Protein AF-A0A9W8JG59-F1 (afdb_monomer_lite)

pLDDT: mean 74.86, std 21.01, range [25.08, 98.19]

Sequence (371 aa):
MAPDTGLSNRQHSGVKGNKVQITYGFTANAAGTKKLPPIIIGHACCPRAFKKKTGEQLGFYYQNNAKAWMTILIYQDWILALDDYFCRQNRHILLLQDNFSAHKLPDNLTNIKVKNFEPNLTAHVQPIDQGIIRCFKAHYHGLFIRRAVDRYDKGVSPGDIYSINQFKAMRLADEAWRNIDLTTVRNCWLKAGILPDKLIHPKPTPSTGPSIPVSSLLEPTPATAAPADSLEAIEKEVEVALNQLESRGALHNSSRMSLEFLLDPPGEHEVLTETADQDIFSAVMSAQAAQELMDINGGDNTDNTPDPEPCPTNLDILQASATIKKFIKEINEPYAHKLEVLLSSLTHNLRLKNTKALKDTLITKFFTPKA

Structure (mmCIF, N/CA/C/O backbone):
data_AF-A0A9W8JG59-F1
#
_entry.id   AF-A0A9W8JG59-F1
#
loop_
_atom_site.group_PDB
_atom_site.id
_atom_site.type_symbol
_atom_site.label_atom_id
_atom_site.label_alt_id
_atom_site.label_comp_id
_atom_site.label_asym_id
_atom_site.label_entity_id
_atom_site.label_seq_id
_atom_site.pdbx_PDB_ins_code
_atom_site.Cartn_x
_atom_site.Cartn_y
_atom_site.Cartn_z
_atom_site.occupancy
_atom_site.B_iso_or_equiv
_atom_site.auth_seq_id
_atom_site.auth_comp_id
_atom_site.auth_asym_id
_atom_site.auth_atom_id
_atom_site.pdbx_PDB_model_num
ATOM 1 N N . MET A 1 1 ? 22.935 10.299 1.102 1.00 26.39 1 MET A N 1
ATOM 2 C CA . MET A 1 1 ? 23.748 9.285 0.396 1.00 26.39 1 MET A CA 1
ATOM 3 C C . MET A 1 1 ? 22.831 8.609 -0.613 1.00 26.39 1 MET A C 1
ATOM 5 O O . MET A 1 1 ? 21.689 8.348 -0.253 1.00 26.39 1 MET A O 1
ATOM 9 N N . ALA A 1 2 ? 23.240 8.443 -1.873 1.00 25.08 2 ALA A N 1
ATOM 10 C CA . ALA A 1 2 ? 22.481 7.593 -2.796 1.00 25.08 2 ALA A CA 1
ATOM 11 C C . ALA A 1 2 ? 22.599 6.138 -2.306 1.00 25.08 2 ALA A C 1
ATOM 13 O O . ALA A 1 2 ? 23.645 5.807 -1.750 1.00 25.08 2 ALA A O 1
ATOM 14 N N . PRO A 1 3 ? 21.570 5.286 -2.439 1.00 33.84 3 PRO A N 1
ATOM 15 C CA . PRO A 1 3 ? 21.744 3.880 -2.113 1.00 33.84 3 PRO A CA 1
ATOM 16 C C . PRO A 1 3 ? 22.737 3.269 -3.112 1.00 33.84 3 PRO A C 1
ATOM 18 O O . PRO A 1 3 ? 22.512 3.304 -4.321 1.00 33.84 3 PRO A O 1
ATOM 21 N N . ASP A 1 4 ? 23.848 2.740 -2.595 1.00 38.72 4 ASP A N 1
ATOM 22 C CA . ASP A 1 4 ? 24.901 2.060 -3.368 1.00 38.72 4 ASP A CA 1
ATOM 23 C C . ASP A 1 4 ? 24.476 0.651 -3.834 1.00 38.72 4 ASP A C 1
ATOM 25 O O . ASP A 1 4 ? 25.208 -0.034 -4.549 1.00 38.72 4 ASP A O 1
ATOM 29 N N . THR A 1 5 ? 23.271 0.225 -3.450 1.00 44.78 5 THR A N 1
ATOM 30 C CA . THR A 1 5 ? 22.679 -1.085 -3.725 1.00 44.78 5 THR A CA 1
ATOM 31 C C . THR A 1 5 ? 21.282 -0.926 -4.326 1.00 44.78 5 THR A C 1
ATOM 33 O O . THR A 1 5 ? 20.523 -0.014 -3.994 1.00 44.78 5 THR A O 1
ATOM 36 N N . GLY A 1 6 ? 20.936 -1.803 -5.263 1.00 53.47 6 GLY A N 1
ATOM 37 C CA . GLY A 1 6 ? 19.672 -1.782 -5.988 1.00 53.47 6 GLY A CA 1
ATOM 38 C C . GLY A 1 6 ? 19.624 -2.891 -7.033 1.00 53.47 6 GLY A C 1
ATOM 39 O O . GLY A 1 6 ? 20.597 -3.600 -7.252 1.00 53.47 6 GLY A O 1
ATOM 40 N N . LEU A 1 7 ? 18.500 -3.036 -7.731 1.00 50.97 7 LEU A N 1
ATOM 41 C CA . LEU A 1 7 ? 18.343 -4.104 -8.727 1.00 50.97 7 LEU A CA 1
ATOM 42 C C . LEU A 1 7 ? 19.134 -3.855 -10.034 1.00 50.97 7 LEU A C 1
ATOM 44 O O . LEU A 1 7 ? 18.995 -4.597 -10.989 1.00 50.97 7 LEU A O 1
ATOM 48 N N . SER A 1 8 ? 19.967 -2.818 -10.118 1.00 46.84 8 SER A N 1
ATOM 49 C CA . SER A 1 8 ? 20.670 -2.443 -11.353 1.00 46.84 8 SER A CA 1
ATOM 50 C C . SER A 1 8 ? 21.938 -3.272 -11.593 1.00 46.84 8 SER A C 1
ATOM 52 O O . SER A 1 8 ? 22.644 -3.637 -10.655 1.00 46.84 8 SER A O 1
ATOM 54 N N . ASN A 1 9 ? 22.286 -3.492 -12.865 1.00 39.50 9 ASN A N 1
ATOM 55 C CA . ASN A 1 9 ? 23.569 -4.075 -13.277 1.00 39.50 9 ASN A CA 1
ATOM 56 C C . ASN A 1 9 ? 24.701 -3.038 -13.436 1.00 39.50 9 ASN A C 1
ATOM 58 O O . ASN A 1 9 ? 25.824 -3.401 -13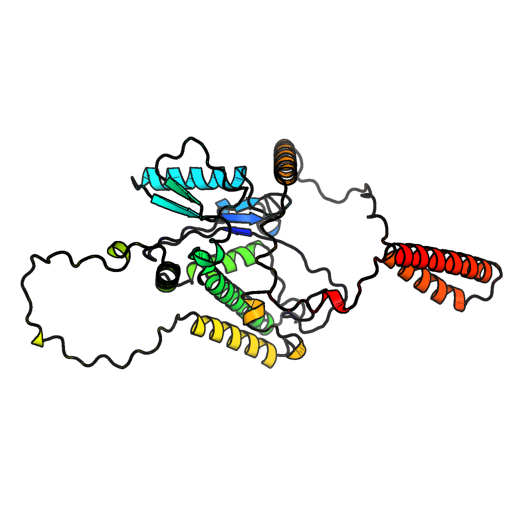.787 1.00 39.50 9 ASN A O 1
ATOM 62 N N . ARG A 1 10 ? 24.418 -1.746 -13.217 1.00 43.44 10 ARG A N 1
ATOM 63 C CA . ARG A 1 10 ? 25.394 -0.649 -13.279 1.00 43.44 10 ARG A CA 1
ATOM 64 C C . ARG A 1 10 ? 25.214 0.319 -12.118 1.00 43.44 10 ARG A C 1
ATOM 66 O O . ARG A 1 10 ? 24.091 0.723 -11.802 1.00 43.44 10 ARG A O 1
ATOM 73 N N . GLN A 1 11 ? 26.339 0.741 -11.545 1.00 42.59 11 GLN A N 1
ATOM 74 C CA . GLN A 1 11 ? 26.402 1.849 -10.600 1.00 42.59 11 GLN A CA 1
ATOM 75 C C . GLN A 1 11 ? 26.249 3.153 -11.394 1.00 42.59 11 GLN A C 1
ATOM 77 O O . GLN A 1 11 ? 27.121 3.532 -12.174 1.00 42.59 11 GLN A O 1
ATOM 82 N N . HIS A 1 12 ? 25.103 3.812 -11.250 1.00 45.47 12 HIS A N 1
ATOM 83 C CA . HIS A 1 12 ? 24.839 5.091 -11.896 1.00 45.47 12 HIS A CA 1
ATOM 84 C C . HIS A 1 12 ? 25.042 6.222 -10.886 1.00 45.47 12 HIS A C 1
ATOM 86 O O . HIS A 1 12 ? 24.184 6.465 -10.038 1.00 45.47 12 HIS A O 1
ATOM 92 N N . SER A 1 13 ? 26.160 6.945 -10.976 1.00 38.25 13 SER A N 1
ATOM 93 C CA . SER A 1 13 ? 26.315 8.210 -10.257 1.00 38.25 13 SER A CA 1
ATOM 94 C C . SER A 1 13 ? 25.378 9.261 -10.869 1.00 38.25 13 SER A C 1
ATOM 96 O O . SER A 1 13 ? 25.350 9.466 -12.079 1.00 38.25 13 SER A O 1
ATOM 98 N N . GLY A 1 14 ? 24.561 9.914 -10.038 1.00 40.66 14 GLY A N 1
ATOM 99 C CA . GLY A 1 14 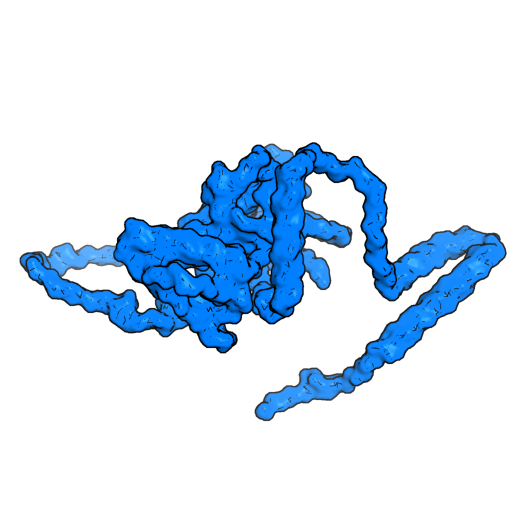? 23.744 11.060 -10.459 1.00 40.66 14 GLY A CA 1
ATOM 100 C C . GLY A 1 14 ? 22.409 10.755 -11.156 1.00 40.66 14 GLY A C 1
ATOM 101 O O . GLY A 1 14 ? 21.728 11.698 -11.554 1.00 40.66 14 GLY A O 1
ATOM 102 N N . VAL A 1 15 ? 21.966 9.495 -11.270 1.00 40.97 15 VAL A N 1
ATOM 103 C CA . VAL A 1 15 ? 20.597 9.213 -11.746 1.00 40.97 15 VAL A CA 1
ATOM 104 C C . VAL A 1 15 ? 19.614 9.489 -10.612 1.00 40.97 15 VAL A C 1
ATOM 106 O O . VAL A 1 15 ? 19.446 8.692 -9.689 1.00 40.97 15 VAL A O 1
ATOM 109 N N . LYS A 1 16 ? 18.954 10.650 -10.673 1.00 40.28 16 LYS A N 1
ATOM 110 C CA . LYS A 1 16 ? 17.791 10.959 -9.836 1.00 40.28 16 LYS A CA 1
ATOM 111 C C . LYS A 1 16 ? 16.697 9.966 -10.229 1.00 40.28 16 LYS A C 1
ATOM 113 O O . LYS A 1 16 ? 16.052 10.136 -11.259 1.00 40.28 16 LYS A O 1
ATOM 118 N N . GLY A 1 17 ? 16.540 8.894 -9.450 1.00 45.44 17 GLY A N 1
ATOM 119 C CA . GLY A 1 17 ? 15.461 7.931 -9.657 1.00 45.44 17 GLY A CA 1
ATOM 120 C C . GLY A 1 17 ? 14.125 8.664 -9.777 1.00 45.44 17 GLY A C 1
ATOM 121 O O . GLY A 1 17 ? 13.925 9.697 -9.131 1.00 45.44 17 GLY A O 1
ATOM 122 N N . ASN A 1 18 ? 13.221 8.156 -10.617 1.00 53.75 18 ASN A N 1
ATOM 123 C CA . ASN A 1 18 ? 11.856 8.669 -10.678 1.00 53.75 18 ASN A CA 1
ATOM 124 C C . ASN A 1 18 ? 11.228 8.475 -9.290 1.00 53.75 18 ASN A C 1
ATOM 126 O O . ASN A 1 18 ? 10.815 7.371 -8.945 1.00 53.75 18 ASN A O 1
ATOM 130 N N . LYS A 1 19 ? 11.202 9.540 -8.480 1.00 61.53 19 LYS A N 1
ATOM 131 C CA . LYS A 1 19 ? 10.635 9.562 -7.125 1.00 61.53 19 LYS A CA 1
ATOM 132 C C . LYS A 1 19 ? 9.109 9.608 -7.199 1.00 61.53 19 LYS A C 1
ATOM 134 O O . LYS A 1 19 ? 8.483 10.540 -6.712 1.00 61.53 19 LYS A O 1
ATOM 139 N N . VAL A 1 20 ? 8.510 8.637 -7.883 1.00 76.62 20 VAL A N 1
ATOM 140 C CA . VAL A 1 20 ? 7.058 8.469 -7.869 1.00 76.62 20 VAL A CA 1
ATOM 141 C C . VAL A 1 20 ? 6.716 7.772 -6.563 1.00 76.62 20 VAL A C 1
ATOM 143 O O . VAL A 1 20 ? 6.926 6.568 -6.430 1.00 76.62 20 VAL A O 1
ATOM 146 N N . GLN A 1 21 ? 6.231 8.545 -5.597 1.00 86.12 21 GLN A N 1
ATOM 147 C CA . GLN A 1 21 ? 5.760 8.026 -4.322 1.00 86.12 21 GLN A CA 1
ATOM 148 C C . GLN A 1 21 ? 4.281 7.641 -4.423 1.00 86.12 21 GLN A C 1
ATOM 150 O O . GLN A 1 21 ? 3.475 8.341 -5.042 1.00 86.12 21 GLN A O 1
ATOM 155 N N . ILE A 1 22 ? 3.945 6.497 -3.828 1.00 92.50 22 ILE A N 1
ATOM 156 C CA . ILE A 1 22 ? 2.575 6.020 -3.648 1.00 92.50 22 ILE A CA 1
ATOM 157 C C . ILE A 1 22 ? 2.468 5.528 -2.207 1.00 92.50 22 ILE A C 1
ATOM 159 O O . ILE A 1 22 ? 3.283 4.710 -1.784 1.00 92.50 22 ILE A O 1
ATOM 163 N N . THR A 1 23 ? 1.471 6.009 -1.476 1.00 94.62 23 THR A N 1
ATOM 164 C CA . THR A 1 23 ? 1.187 5.585 -0.101 1.00 94.62 23 THR A CA 1
ATOM 165 C C . THR A 1 23 ? 0.050 4.571 -0.101 1.00 94.62 23 THR A C 1
ATOM 167 O O . THR A 1 23 ? -0.942 4.761 -0.807 1.00 94.62 23 THR A O 1
ATOM 170 N N . TYR A 1 24 ? 0.190 3.508 0.692 1.00 96.31 24 TYR A N 1
ATOM 171 C CA . TYR A 1 24 ? -0.832 2.479 0.889 1.00 96.31 24 TYR A CA 1
ATOM 172 C C . TYR A 1 24 ? -1.261 2.448 2.354 1.00 96.31 24 TYR A C 1
ATOM 174 O O . TYR A 1 24 ? -0.413 2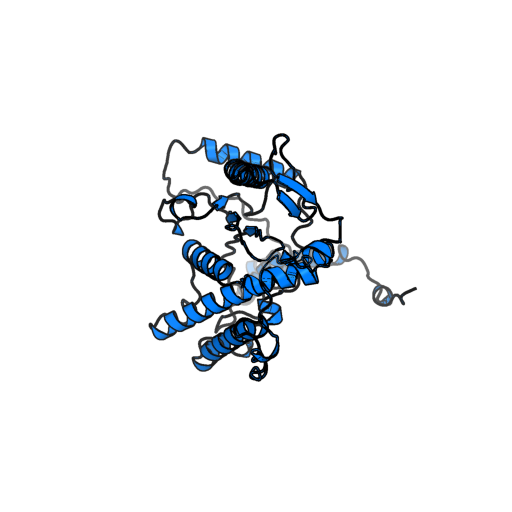.330 3.234 1.00 96.31 24 TYR A O 1
ATOM 182 N N . GLY A 1 25 ? -2.566 2.519 2.614 1.00 95.44 25 GLY A N 1
ATOM 183 C CA . GLY A 1 25 ? -3.139 2.258 3.935 1.00 95.44 25 GLY A CA 1
ATOM 184 C C . GLY A 1 25 ? -3.851 0.910 3.948 1.00 95.44 25 GLY A C 1
ATOM 185 O O . GLY A 1 25 ? -4.727 0.655 3.119 1.00 95.44 25 GLY A O 1
ATOM 186 N N . PHE A 1 26 ? -3.467 0.041 4.881 1.00 96.44 26 PHE A N 1
ATOM 187 C CA . PHE A 1 26 ? -3.968 -1.328 4.977 1.00 96.44 26 PHE A CA 1
ATOM 188 C C . PHE A 1 26 ? -4.966 -1.488 6.123 1.00 96.44 26 PHE A C 1
ATOM 190 O O . PHE A 1 26 ? -4.851 -0.854 7.170 1.00 96.44 26 PHE A O 1
ATOM 197 N N . THR A 1 27 ? -5.943 -2.381 5.958 1.00 96.56 27 THR A N 1
ATOM 198 C CA . THR A 1 27 ? -6.894 -2.710 7.028 1.00 96.56 27 THR A CA 1
ATOM 199 C C . THR A 1 27 ? -7.265 -4.186 6.975 1.00 96.56 27 THR A C 1
ATOM 201 O O . THR A 1 27 ? -7.690 -4.701 5.939 1.00 96.56 27 THR A O 1
ATOM 204 N N . ALA A 1 28 ? -7.124 -4.879 8.104 1.00 96.12 28 ALA A N 1
ATOM 205 C CA . ALA A 1 28 ? -7.422 -6.301 8.227 1.00 96.12 28 ALA A CA 1
ATOM 206 C C . ALA A 1 28 ? -7.983 -6.628 9.618 1.00 96.12 28 ALA A C 1
ATOM 208 O O . ALA A 1 28 ? -7.647 -5.962 10.597 1.00 96.12 28 ALA A O 1
ATOM 209 N N . ASN A 1 29 ? -8.851 -7.637 9.718 1.00 95.31 29 ASN A N 1
ATOM 210 C CA . ASN A 1 29 ? -9.528 -7.962 10.974 1.00 95.31 29 ASN A CA 1
ATOM 211 C C . ASN A 1 29 ? -8.769 -8.986 11.835 1.00 95.31 29 ASN A C 1
ATOM 213 O O . ASN A 1 29 ? -8.062 -9.851 11.327 1.00 95.31 29 ASN A O 1
ATOM 217 N N . ALA A 1 30 ? -9.021 -8.941 13.145 1.00 93.81 30 ALA A N 1
ATOM 218 C CA . ALA A 1 30 ? -8.377 -9.800 14.142 1.00 93.81 30 ALA A CA 1
ATOM 219 C C . ALA A 1 30 ? -8.542 -11.307 13.911 1.00 93.81 30 ALA A C 1
ATOM 221 O O . ALA A 1 30 ? -7.636 -12.085 14.193 1.00 93.81 30 ALA A O 1
ATOM 222 N N . ALA A 1 31 ? -9.687 -11.729 13.371 1.00 90.25 31 ALA A N 1
ATOM 223 C CA . ALA A 1 31 ? -9.931 -13.140 13.084 1.00 90.25 31 ALA A CA 1
ATOM 224 C C . ALA A 1 31 ? -9.078 -13.675 11.918 1.00 90.25 31 ALA A C 1
ATOM 226 O O . ALA A 1 31 ? -9.051 -14.888 11.711 1.00 90.25 31 ALA A O 1
ATOM 227 N N . GLY A 1 32 ? -8.427 -12.787 11.151 1.00 91.06 32 GLY A N 1
ATOM 228 C CA . GLY A 1 32 ? -7.737 -13.136 9.916 1.00 91.06 32 GLY A CA 1
ATOM 229 C C . GLY A 1 32 ? -8.701 -13.717 8.893 1.00 91.06 32 GLY A C 1
ATOM 230 O O . GLY A 1 32 ? -8.401 -14.713 8.269 1.00 91.06 32 GLY A O 1
ATOM 231 N N . THR A 1 33 ? -9.903 -13.161 8.753 1.00 91.94 33 THR A N 1
ATOM 232 C CA . THR A 1 33 ? -10.889 -13.640 7.763 1.00 91.94 33 THR A CA 1
ATOM 233 C C . THR A 1 33 ? -11.137 -12.632 6.656 1.00 91.94 33 THR A C 1
ATOM 235 O O . THR A 1 33 ? -11.743 -12.954 5.637 1.00 91.94 33 THR A O 1
ATOM 238 N N . LYS A 1 34 ? -10.697 -11.388 6.853 1.00 91.94 34 LYS A N 1
ATOM 239 C CA . LYS A 1 34 ? -10.981 -10.285 5.955 1.00 91.94 34 LYS A CA 1
ATOM 240 C C . LYS A 1 34 ? -9.840 -9.279 5.934 1.00 91.94 34 LYS A C 1
ATOM 242 O O . LYS A 1 34 ? -9.450 -8.725 6.960 1.00 91.94 34 LYS A O 1
ATOM 247 N N . LYS A 1 35 ? -9.396 -8.991 4.717 1.00 95.62 35 LYS A N 1
ATOM 248 C CA . LYS A 1 35 ? -8.563 -7.849 4.347 1.00 95.62 35 LYS A CA 1
ATOM 249 C C . LYS A 1 35 ? -9.433 -6.898 3.532 1.00 95.62 35 LYS A C 1
ATOM 251 O O . LYS A 1 35 ? -10.135 -7.351 2.628 1.00 95.62 35 LYS A O 1
ATOM 256 N N . LEU A 1 36 ? -9.451 -5.616 3.874 1.00 96.12 36 LEU A N 1
ATOM 257 C CA . LEU A 1 36 ? -10.148 -4.610 3.073 1.00 96.12 36 LEU A CA 1
ATOM 258 C C . LEU A 1 36 ? -9.259 -4.153 1.909 1.00 96.12 36 LEU A C 1
ATOM 260 O O . LEU A 1 36 ? -8.035 -4.277 2.006 1.00 96.12 36 LEU A O 1
ATOM 264 N N . PRO A 1 37 ? -9.844 -3.643 0.811 1.00 96.38 37 PRO A N 1
ATOM 265 C CA . PRO A 1 37 ? -9.071 -2.974 -0.227 1.00 96.38 37 PRO A CA 1
ATOM 266 C C . PRO A 1 37 ? -8.225 -1.841 0.379 1.00 96.38 37 PRO A C 1
ATOM 268 O O . PRO A 1 37 ? -8.759 -1.077 1.187 1.00 96.38 37 PRO A O 1
ATOM 271 N N . PRO A 1 38 ? -6.934 -1.722 0.023 1.00 97.06 38 PRO A N 1
ATOM 272 C CA . PRO A 1 38 ? -6.097 -0.646 0.531 1.00 97.06 38 PRO A CA 1
ATOM 273 C C . PRO A 1 38 ? -6.567 0.718 0.024 1.00 97.06 38 PRO A C 1
ATOM 275 O O . PRO A 1 38 ? -7.012 0.842 -1.120 1.00 97.06 38 PRO A O 1
ATOM 278 N N . ILE A 1 39 ? -6.392 1.753 0.846 1.00 97.19 39 ILE A N 1
ATOM 279 C CA . ILE A 1 39 ? -6.405 3.134 0.357 1.00 97.19 39 ILE A CA 1
ATOM 280 C C . ILE A 1 39 ? -5.081 3.412 -0.348 1.00 97.19 39 ILE A C 1
ATOM 282 O O . ILE A 1 39 ? -4.019 3.113 0.195 1.00 97.19 39 ILE A O 1
ATOM 286 N N . ILE A 1 40 ? -5.140 3.971 -1.555 1.00 97.56 40 ILE A N 1
ATOM 287 C CA . ILE A 1 40 ? -3.960 4.283 -2.362 1.00 97.56 40 ILE A CA 1
ATOM 288 C C . ILE A 1 40 ? -3.898 5.791 -2.575 1.00 97.56 40 ILE A C 1
ATOM 290 O O . ILE A 1 40 ? -4.864 6.378 -3.052 1.00 97.56 40 ILE A O 1
ATOM 294 N N . ILE A 1 41 ? -2.765 6.419 -2.267 1.00 96.94 41 ILE A N 1
ATOM 295 C CA . ILE A 1 41 ? -2.578 7.864 -2.436 1.00 96.94 41 ILE A CA 1
ATOM 296 C C . ILE A 1 41 ? -1.374 8.118 -3.335 1.00 96.94 41 ILE A C 1
ATOM 298 O O . ILE A 1 41 ? -0.275 7.649 -3.049 1.00 96.94 41 ILE A O 1
ATOM 302 N N . GLY A 1 42 ? -1.574 8.851 -4.429 1.00 95.06 42 GLY A N 1
ATOM 303 C CA . GLY A 1 42 ? -0.496 9.269 -5.330 1.00 95.06 42 GLY A CA 1
ATOM 304 C C . GLY A 1 42 ? -0.427 10.783 -5.517 1.00 95.06 42 GLY A C 1
ATOM 305 O O . GLY A 1 42 ? -1.187 11.540 -4.921 1.00 95.06 42 GLY A O 1
ATOM 306 N N . HIS A 1 43 ? 0.493 11.240 -6.367 1.00 90.75 43 HIS A N 1
ATOM 307 C CA . HIS A 1 43 ? 0.652 12.674 -6.639 1.00 90.75 43 HIS A CA 1
ATOM 308 C C . HIS A 1 43 ? -0.444 13.234 -7.552 1.00 90.75 43 HIS A C 1
ATOM 310 O O . HIS A 1 43 ? -1.104 14.224 -7.242 1.00 90.75 43 HIS A O 1
ATOM 316 N N . ALA A 1 44 ? -0.626 12.599 -8.710 1.00 90.38 44 ALA A N 1
ATOM 317 C CA . ALA A 1 44 ? -1.543 13.070 -9.739 1.00 90.38 44 ALA A CA 1
ATOM 318 C C . ALA A 1 44 ? -2.942 12.484 -9.535 1.00 90.38 44 ALA A C 1
ATOM 320 O O . ALA A 1 44 ? -3.064 11.289 -9.275 1.00 90.38 44 ALA A O 1
ATOM 321 N N . CYS A 1 45 ? -3.983 13.288 -9.746 1.00 87.25 45 CYS A N 1
ATOM 322 C CA . CYS A 1 45 ? -5.373 12.819 -9.754 1.00 87.25 45 CYS A CA 1
ATOM 323 C C . CYS A 1 45 ? -5.621 11.773 -10.847 1.00 87.25 45 CYS A C 1
ATOM 325 O O . CYS A 1 45 ? -6.150 10.695 -10.593 1.00 87.25 45 CYS A O 1
ATOM 327 N N . CYS A 1 46 ? -5.136 12.054 -12.058 1.00 88.31 46 CYS A N 1
ATOM 328 C CA . CYS A 1 46 ? -5.198 11.142 -13.194 1.00 88.31 46 CYS A CA 1
ATOM 329 C C . CYS A 1 46 ? -3.789 10.916 -13.760 1.00 88.31 46 CYS A C 1
ATOM 331 O O . CYS A 1 46 ? -3.399 11.568 -14.734 1.00 88.31 46 CYS A O 1
ATOM 333 N N . PRO A 1 47 ? -2.986 10.004 -13.175 1.00 90.62 47 PRO A N 1
ATOM 334 C CA . PRO A 1 47 ? -1.690 9.642 -13.729 1.00 90.62 47 PRO A CA 1
ATOM 335 C C . PRO A 1 47 ? -1.824 9.244 -15.201 1.00 90.62 47 PRO A C 1
ATOM 337 O O . PRO A 1 47 ? -2.725 8.493 -15.569 1.00 90.62 47 PRO A O 1
ATOM 340 N N . ARG A 1 48 ? -0.881 9.656 -16.058 1.00 88.94 48 ARG A N 1
ATOM 341 C CA . ARG A 1 48 ? -0.889 9.280 -17.492 1.00 88.94 48 ARG A CA 1
ATOM 342 C C . ARG A 1 48 ? -1.010 7.766 -17.706 1.00 88.94 48 ARG A C 1
ATOM 344 O O . ARG A 1 48 ? -1.647 7.313 -18.655 1.00 88.94 48 ARG A O 1
ATOM 351 N N . ALA A 1 49 ? -0.452 6.980 -16.782 1.00 91.62 49 ALA A N 1
ATOM 352 C CA . ALA A 1 49 ? -0.544 5.524 -16.776 1.00 91.62 49 ALA A CA 1
ATOM 353 C C . ALA A 1 49 ? -1.990 4.987 -16.712 1.00 91.62 49 ALA A C 1
ATOM 355 O O . ALA A 1 49 ? -2.223 3.862 -17.149 1.00 91.62 49 ALA A O 1
ATOM 356 N N . PHE A 1 50 ? -2.949 5.775 -16.214 1.00 92.88 50 PHE A N 1
ATOM 357 C CA . PHE A 1 50 ? -4.364 5.403 -16.120 1.00 92.88 50 PHE A CA 1
ATOM 358 C C . PHE A 1 50 ? -5.107 5.560 -17.450 1.00 92.88 50 PHE A C 1
ATOM 360 O O . PHE A 1 50 ? -6.234 5.089 -17.577 1.00 92.88 50 PHE A O 1
ATOM 367 N N . LYS A 1 51 ? -4.489 6.183 -18.467 1.00 92.62 51 LYS A N 1
ATOM 368 C CA . LYS A 1 51 ? -5.089 6.380 -19.797 1.00 92.62 51 LYS A CA 1
ATOM 369 C C . LYS A 1 51 ? -6.461 7.072 -19.728 1.00 92.62 51 LYS A C 1
ATOM 371 O O . LYS A 1 51 ? -7.421 6.595 -20.325 1.00 92.62 51 LYS A O 1
ATOM 376 N N . LYS A 1 52 ? -6.530 8.195 -18.999 1.00 91.94 52 LYS A N 1
ATOM 377 C CA . LYS A 1 52 ? -7.744 9.012 -18.778 1.00 91.94 52 LYS A CA 1
ATOM 378 C C . LYS A 1 52 ? -8.869 8.320 -17.990 1.00 91.94 52 LYS A C 1
ATOM 380 O O . LYS A 1 52 ? -9.994 8.802 -18.005 1.00 91.94 52 LYS A O 1
ATOM 385 N N . LYS A 1 53 ? -8.583 7.203 -17.316 1.00 93.19 53 LYS A N 1
ATOM 386 C CA . LYS A 1 53 ? -9.516 6.573 -16.373 1.00 93.19 53 LYS A CA 1
ATOM 387 C C . LYS A 1 53 ? -9.271 7.073 -14.954 1.00 93.19 53 LYS A C 1
ATOM 389 O O . LYS A 1 53 ? -8.131 7.383 -14.609 1.00 93.19 53 LYS A O 1
ATOM 394 N N . THR A 1 54 ? -10.314 7.100 -14.134 1.00 93.06 54 THR A N 1
ATOM 395 C CA . THR A 1 54 ? -10.180 7.336 -12.689 1.00 93.06 54 THR A CA 1
ATOM 396 C C . THR A 1 54 ? -9.664 6.079 -11.984 1.00 93.06 54 THR A C 1
ATOM 398 O O . THR A 1 54 ? -9.705 4.977 -12.539 1.00 93.06 54 THR A O 1
ATOM 401 N N . GLY A 1 55 ? -9.179 6.216 -10.746 1.00 93.00 55 GLY A N 1
ATOM 402 C CA . GLY A 1 55 ? -8.797 5.053 -9.941 1.00 93.00 55 GLY A CA 1
ATOM 403 C C . GLY A 1 55 ? -9.965 4.096 -9.696 1.00 93.00 55 GLY A C 1
ATOM 404 O O . GLY A 1 55 ? -9.797 2.888 -9.840 1.00 93.00 55 GLY A O 1
ATOM 405 N N . GLU A 1 56 ? -11.164 4.630 -9.455 1.00 93.50 56 GLU A N 1
ATOM 406 C CA . GLU A 1 56 ? -12.386 3.840 -9.270 1.00 93.50 56 GLU A CA 1
ATOM 407 C C . GLU A 1 56 ? -12.735 3.015 -10.517 1.00 93.50 56 GLU A C 1
ATOM 409 O O . GLU A 1 56 ? -12.973 1.813 -10.419 1.00 93.50 56 GLU A O 1
ATOM 414 N N . GLN A 1 57 ? -12.651 3.606 -11.716 1.00 95.00 57 GLN A N 1
ATOM 415 C CA . GLN A 1 57 ? -12.830 2.880 -12.984 1.00 95.00 57 GLN A CA 1
ATOM 416 C C . GLN A 1 57 ? -11.776 1.785 -13.205 1.00 95.00 57 GLN A C 1
ATOM 418 O O . GLN A 1 57 ? -11.956 0.888 -14.033 1.00 95.00 57 GLN A O 1
ATOM 423 N N . LEU A 1 58 ? -10.647 1.870 -12.502 1.00 95.19 58 LEU A N 1
ATOM 424 C CA . LEU A 1 58 ? -9.602 0.855 -12.480 1.00 95.19 58 LEU A CA 1
ATOM 425 C C . LEU A 1 58 ? -9.761 -0.123 -11.302 1.00 95.19 58 LEU A C 1
ATOM 427 O O . LEU A 1 58 ? -8.982 -1.071 -11.211 1.00 95.19 58 LEU A O 1
ATOM 431 N N . GLY A 1 59 ? -10.774 0.040 -10.451 1.00 95.56 59 GLY A N 1
ATOM 432 C CA . GLY A 1 59 ? -11.049 -0.818 -9.299 1.00 95.56 59 GLY A CA 1
ATOM 433 C C . GLY A 1 59 ? -10.211 -0.496 -8.061 1.00 95.56 59 GLY A C 1
ATOM 434 O O . GLY A 1 59 ? -10.014 -1.372 -7.226 1.00 95.56 59 GLY A O 1
ATOM 435 N N . PHE A 1 60 ? -9.691 0.727 -7.949 1.00 96.31 60 PHE A N 1
ATOM 436 C CA . PHE A 1 60 ? -8.886 1.178 -6.816 1.00 96.31 60 PHE A CA 1
ATOM 437 C C . PHE A 1 60 ? -9.585 2.294 -6.043 1.00 96.31 60 PHE A C 1
ATOM 439 O O . PHE A 1 60 ? -10.099 3.237 -6.646 1.00 96.31 60 PHE A O 1
ATOM 446 N N . TYR A 1 61 ? -9.500 2.248 -4.712 1.00 95.88 61 TYR A N 1
ATOM 447 C CA . TYR A 1 61 ? -9.760 3.421 -3.879 1.00 95.88 61 TYR A CA 1
ATOM 448 C C . TYR A 1 61 ? -8.525 4.328 -3.933 1.00 95.88 61 TYR A C 1
ATOM 450 O O . TYR A 1 61 ? -7.591 4.188 -3.142 1.00 95.88 61 TYR A O 1
ATOM 458 N N . TYR A 1 62 ? -8.475 5.187 -4.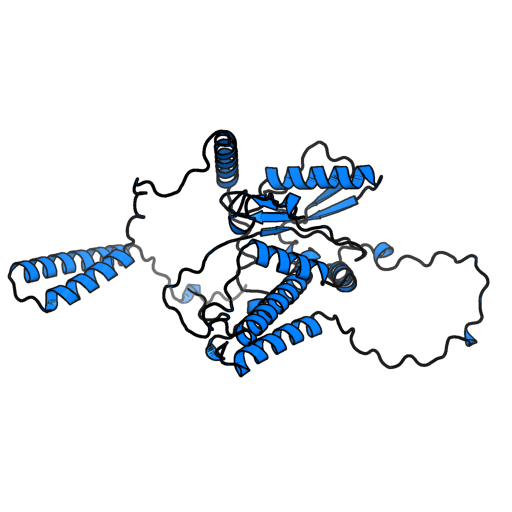951 1.00 96.62 62 TYR A N 1
ATOM 459 C CA . TYR A 1 62 ? -7.332 6.052 -5.229 1.00 96.62 62 TYR A CA 1
ATOM 460 C C . TYR A 1 62 ? -7.661 7.505 -4.910 1.00 96.62 62 TYR A C 1
ATOM 462 O O . TYR A 1 62 ? -8.640 8.045 -5.415 1.00 96.62 62 TYR A O 1
ATOM 470 N N . GLN A 1 63 ? -6.795 8.127 -4.125 1.00 96.25 63 GLN A N 1
ATOM 471 C CA . GLN A 1 63 ? -6.817 9.543 -3.796 1.00 96.25 63 GLN A CA 1
ATOM 472 C C . GLN A 1 63 ? -5.491 10.185 -4.205 1.00 96.25 63 GLN A C 1
ATOM 474 O O . GLN A 1 63 ? -4.517 9.502 -4.544 1.00 96.25 63 GLN A O 1
ATOM 479 N N . ASN A 1 64 ? -5.433 11.512 -4.197 1.00 94.75 64 ASN A N 1
ATOM 480 C CA . ASN A 1 64 ? -4.215 12.211 -4.569 1.00 94.75 64 ASN A CA 1
ATOM 481 C C . ASN A 1 64 ? -4.012 13.520 -3.813 1.00 94.75 64 ASN A C 1
ATOM 483 O O . ASN A 1 64 ? -4.959 14.205 -3.447 1.00 94.75 64 ASN A O 1
ATOM 487 N N . ASN A 1 65 ? -2.750 13.895 -3.649 1.00 93.06 65 ASN A N 1
ATOM 488 C CA . ASN A 1 65 ? -2.330 15.247 -3.293 1.00 93.06 65 ASN A CA 1
ATOM 489 C C . ASN A 1 65 ? -0.865 15.443 -3.687 1.00 93.06 65 ASN A C 1
ATOM 491 O O . ASN A 1 65 ? -0.159 14.482 -3.978 1.00 93.06 65 ASN A O 1
ATOM 495 N N . ALA A 1 66 ? -0.379 16.683 -3.653 1.00 87.81 66 ALA A N 1
ATOM 496 C CA . ALA A 1 66 ? 0.976 17.017 -4.088 1.00 87.81 66 ALA A CA 1
ATOM 497 C C . ALA A 1 66 ? 2.093 16.254 -3.348 1.00 87.81 66 ALA A C 1
ATOM 499 O O . ALA A 1 66 ? 3.175 16.105 -3.909 1.00 87.81 66 ALA A O 1
ATOM 500 N N . LYS A 1 67 ? 1.843 15.742 -2.135 1.00 87.00 67 LYS A N 1
ATOM 501 C CA . LYS A 1 67 ? 2.812 14.974 -1.335 1.00 87.00 67 LYS A CA 1
ATOM 502 C C . LYS A 1 67 ? 2.611 13.454 -1.419 1.00 87.00 67 LYS A C 1
ATOM 504 O O . LYS A 1 67 ? 3.474 12.717 -0.965 1.00 87.00 67 LYS A O 1
ATOM 509 N N . ALA A 1 68 ? 1.514 12.986 -2.019 1.00 91.44 68 ALA A N 1
ATOM 510 C CA . ALA A 1 68 ? 1.062 11.595 -2.001 1.00 91.44 68 ALA A CA 1
ATOM 511 C C . ALA A 1 68 ? 0.877 11.007 -0.583 1.00 91.44 68 ALA A C 1
ATOM 513 O O . ALA A 1 68 ? 1.085 9.811 -0.387 1.00 91.44 68 ALA A O 1
ATOM 514 N N . TRP A 1 69 ? 0.520 11.823 0.418 1.00 90.56 69 TRP A N 1
ATOM 515 C CA . TRP A 1 69 ? 0.429 11.416 1.837 1.00 90.56 69 TRP A CA 1
ATOM 516 C C . TRP A 1 69 ? -1.006 11.375 2.356 1.00 90.56 69 TRP A C 1
ATOM 518 O O . TRP A 1 69 ? -1.909 11.941 1.747 1.00 90.56 69 TRP A O 1
ATOM 528 N N . MET A 1 70 ? -1.229 10.719 3.494 1.00 92.19 70 MET A N 1
ATOM 529 C CA . MET A 1 70 ? -2.524 10.769 4.174 1.00 92.19 70 MET A CA 1
ATOM 530 C C . MET A 1 70 ? -2.797 12.189 4.698 1.00 92.19 70 MET A C 1
ATOM 532 O O . MET A 1 70 ? -1.934 12.794 5.330 1.00 92.19 70 MET A O 1
ATOM 536 N N . THR A 1 71 ? -3.997 12.715 4.447 1.00 93.19 71 THR A N 1
ATOM 537 C CA . THR A 1 71 ? -4.476 14.002 4.984 1.00 93.19 71 THR A CA 1
ATOM 538 C C . THR A 1 71 ? -5.772 13.792 5.760 1.00 93.19 71 THR A C 1
ATOM 540 O O . THR A 1 71 ? -6.426 12.763 5.597 1.00 93.19 71 THR A O 1
ATOM 543 N N . ILE A 1 72 ? -6.161 14.775 6.582 1.00 94.06 72 ILE A N 1
ATOM 544 C CA . ILE A 1 72 ? -7.407 14.712 7.363 1.00 94.06 72 ILE A CA 1
ATOM 545 C C . ILE A 1 72 ? -8.612 14.468 6.452 1.00 94.06 72 ILE A C 1
ATOM 547 O O . ILE A 1 72 ? -9.412 13.585 6.736 1.00 94.06 72 ILE A O 1
ATOM 551 N N . LEU A 1 73 ? -8.710 15.202 5.340 1.00 94.38 73 LEU A N 1
ATOM 552 C CA . LEU A 1 73 ? -9.828 15.069 4.403 1.00 94.38 73 LEU A CA 1
ATOM 553 C C . LEU A 1 73 ? -9.871 13.677 3.765 1.00 94.38 73 LEU A C 1
ATOM 555 O O . LEU A 1 73 ? -10.905 13.022 3.798 1.00 94.38 73 LEU A O 1
ATOM 559 N N . ILE A 1 74 ? -8.728 13.181 3.276 1.00 95.62 74 ILE A N 1
ATOM 560 C CA . ILE A 1 74 ? -8.644 11.845 2.669 1.00 95.62 74 ILE A CA 1
ATOM 561 C C . ILE A 1 74 ? -9.029 10.756 3.681 1.00 95.62 74 ILE A C 1
ATOM 563 O O . ILE A 1 74 ? -9.746 9.815 3.336 1.00 95.62 74 ILE A O 1
ATOM 567 N N . TYR A 1 75 ? -8.561 10.883 4.925 1.00 96.50 75 TYR A N 1
ATOM 568 C CA . TYR A 1 75 ? -8.897 9.959 6.003 1.00 96.50 75 TYR A CA 1
ATOM 569 C C . TYR A 1 75 ? -10.391 10.009 6.351 1.00 96.50 75 TYR A C 1
ATOM 571 O O . TYR A 1 75 ? -11.017 8.956 6.472 1.00 96.50 75 TYR A O 1
ATOM 579 N N . GLN A 1 76 ? -10.971 11.207 6.481 1.00 96.50 76 GLN A N 1
ATOM 580 C CA . GLN A 1 76 ? -12.391 11.395 6.785 1.00 96.50 76 GLN A CA 1
ATOM 581 C C . GLN A 1 76 ? -13.293 10.823 5.689 1.00 96.50 76 GLN A C 1
ATOM 583 O O . GLN A 1 76 ? -14.211 10.064 6.000 1.00 96.50 76 GLN A O 1
ATOM 588 N N . ASP A 1 77 ? -12.991 11.097 4.419 1.00 95.88 77 ASP A N 1
ATOM 589 C CA . ASP A 1 77 ? -13.730 10.536 3.284 1.00 95.88 77 ASP A CA 1
ATOM 590 C C . ASP A 1 77 ? -13.687 9.004 3.300 1.00 95.88 77 ASP A C 1
ATOM 592 O O . ASP A 1 77 ? -14.711 8.330 3.165 1.00 95.88 77 ASP A O 1
ATOM 596 N N . TRP A 1 78 ? -12.496 8.439 3.523 1.00 97.19 78 TRP A N 1
ATOM 597 C CA . TRP A 1 78 ? -12.310 6.994 3.595 1.00 97.19 78 TRP A CA 1
ATOM 598 C C . TRP A 1 78 ? -13.075 6.359 4.757 1.00 97.19 78 TRP A C 1
ATOM 600 O O . TRP A 1 78 ? -13.765 5.357 4.553 1.00 97.19 78 TRP A O 1
ATOM 610 N N . ILE A 1 79 ? -12.991 6.922 5.966 1.00 97.69 79 ILE A N 1
ATOM 611 C CA . ILE A 1 79 ? -13.646 6.324 7.132 1.00 97.69 79 ILE A CA 1
ATOM 612 C C . ILE A 1 79 ? -15.168 6.479 7.088 1.00 97.69 79 ILE A C 1
ATOM 614 O O . ILE A 1 79 ? -15.865 5.582 7.552 1.00 97.69 79 ILE A O 1
ATOM 618 N N . LEU A 1 80 ? -15.696 7.545 6.479 1.00 97.50 80 LEU A N 1
ATOM 619 C CA . LEU A 1 80 ? -17.135 7.704 6.250 1.00 97.50 80 LEU A CA 1
ATOM 620 C C . LEU A 1 80 ? -17.664 6.690 5.235 1.00 97.50 80 LEU A C 1
ATOM 622 O O . LEU A 1 80 ? -18.674 6.036 5.493 1.00 97.50 80 LEU A O 1
ATOM 626 N N . ALA A 1 81 ? -16.957 6.498 4.117 1.00 96.44 81 ALA A N 1
ATOM 627 C CA . ALA A 1 81 ? -17.297 5.457 3.149 1.00 96.44 81 ALA A CA 1
ATOM 628 C C . ALA A 1 81 ? -17.231 4.057 3.782 1.00 96.44 81 ALA A C 1
ATOM 630 O O . ALA A 1 81 ? -18.060 3.185 3.499 1.00 96.44 81 ALA A O 1
ATOM 631 N N . LEU A 1 82 ? -16.260 3.841 4.672 1.00 97.12 82 LEU A N 1
ATOM 632 C CA . LEU A 1 82 ? -16.136 2.601 5.419 1.00 97.12 82 LEU A CA 1
ATOM 633 C C . LEU A 1 82 ? -17.278 2.421 6.433 1.00 97.12 82 LEU A C 1
ATOM 635 O O . LEU A 1 82 ? -17.795 1.309 6.554 1.00 97.12 82 LEU A O 1
ATOM 639 N N . ASP A 1 83 ? -17.689 3.478 7.138 1.00 98.19 83 ASP A N 1
ATOM 640 C CA . ASP A 1 83 ? -18.811 3.449 8.088 1.00 98.19 83 ASP A CA 1
ATOM 641 C C . ASP A 1 83 ? -20.085 3.026 7.369 1.00 98.19 83 ASP A C 1
ATOM 643 O O . ASP A 1 83 ? -20.676 2.008 7.714 1.00 98.19 83 ASP A O 1
ATOM 647 N N . ASP A 1 84 ? -20.406 3.705 6.271 1.00 97.62 84 ASP A N 1
ATOM 648 C CA . ASP A 1 84 ? -21.546 3.422 5.403 1.00 97.62 84 ASP A CA 1
ATOM 649 C C . ASP A 1 84 ? -21.516 1.985 4.832 1.00 97.62 84 ASP A C 1
ATOM 651 O O . ASP A 1 84 ? -22.537 1.291 4.755 1.00 97.62 84 ASP A O 1
ATOM 655 N N . TYR A 1 85 ? -20.331 1.460 4.504 1.00 96.44 85 TYR A N 1
ATOM 656 C CA . TYR A 1 85 ? -20.159 0.050 4.139 1.00 96.44 85 TYR A CA 1
ATOM 657 C C . TYR A 1 85 ? -20.560 -0.915 5.271 1.00 96.44 85 TYR A C 1
ATOM 659 O O . TYR A 1 85 ? -21.192 -1.945 5.011 1.00 96.44 85 TYR A O 1
ATOM 667 N N . PHE A 1 86 ? -20.214 -0.610 6.523 1.00 97.25 86 PHE A N 1
ATOM 668 C CA . PHE A 1 86 ? -20.599 -1.418 7.683 1.00 97.25 86 PHE A CA 1
ATOM 669 C C . PHE A 1 86 ? -22.055 -1.184 8.124 1.00 97.25 86 PHE A C 1
ATOM 671 O O . PHE A 1 86 ? -22.704 -2.147 8.546 1.00 97.25 86 PHE A O 1
ATOM 678 N N . CYS A 1 87 ? -22.601 0.022 7.935 1.00 97.69 87 CYS A N 1
ATOM 679 C CA . CYS A 1 87 ? -24.016 0.351 8.132 1.00 97.69 87 CYS A CA 1
ATOM 680 C C . CYS A 1 87 ? -24.908 -0.532 7.263 1.00 97.69 87 CYS A C 1
ATOM 682 O O . CYS A 1 87 ? -25.812 -1.197 7.768 1.00 97.69 87 CYS A O 1
ATOM 684 N N . ARG A 1 88 ? -24.597 -0.643 5.964 1.00 97.81 88 ARG A N 1
ATOM 685 C CA . ARG A 1 88 ? -25.335 -1.521 5.035 1.00 97.81 88 ARG A CA 1
ATOM 686 C C . ARG A 1 88 ? -25.284 -3.000 5.412 1.00 97.81 88 ARG A C 1
ATOM 688 O O . ARG A 1 88 ? -26.129 -3.774 4.976 1.00 97.81 88 ARG A O 1
ATOM 695 N N . GLN A 1 89 ? -24.296 -3.403 6.207 1.00 96.50 89 GLN A N 1
ATOM 696 C CA . GLN A 1 89 ? -24.151 -4.772 6.705 1.00 96.50 89 GLN A CA 1
ATOM 697 C C . GLN A 1 89 ? -24.759 -4.970 8.094 1.00 96.50 89 GLN A C 1
ATOM 699 O O . GLN A 1 89 ? -24.634 -6.062 8.645 1.00 96.50 89 GLN A O 1
ATOM 704 N N . ASN A 1 90 ? -25.368 -3.927 8.668 1.00 96.81 90 ASN A N 1
ATOM 705 C CA . ASN A 1 90 ? -25.838 -3.895 10.048 1.00 96.81 90 ASN A CA 1
ATOM 706 C C . ASN A 1 90 ? -24.772 -4.407 11.035 1.00 96.81 90 ASN A C 1
ATOM 708 O O . ASN A 1 90 ? -25.045 -5.214 11.926 1.00 96.81 90 ASN A O 1
ATOM 712 N N . ARG A 1 91 ? -23.513 -4.005 10.818 1.00 96.75 91 ARG A N 1
ATOM 713 C CA . ARG A 1 91 ? -22.369 -4.476 11.602 1.00 96.75 91 ARG A CA 1
ATOM 714 C C . ARG A 1 91 ? -21.698 -3.304 12.293 1.00 96.75 91 ARG A C 1
ATOM 716 O O . ARG A 1 91 ? -21.383 -2.315 11.645 1.00 96.75 91 ARG A O 1
ATOM 723 N N . HIS A 1 92 ? -21.422 -3.458 13.583 1.00 97.19 92 HIS A N 1
ATOM 724 C CA . HIS A 1 92 ? -20.573 -2.536 14.329 1.00 97.19 92 HIS A CA 1
ATOM 725 C C . HIS A 1 92 ? -19.159 -3.098 14.433 1.00 97.19 92 HIS A C 1
ATOM 727 O O . HIS A 1 92 ? -18.981 -4.301 14.650 1.00 97.19 92 HIS A O 1
ATOM 733 N N . ILE A 1 93 ? -18.154 -2.239 14.280 1.00 95.94 93 ILE A N 1
ATOM 734 C CA . ILE A 1 93 ? -16.749 -2.626 14.421 1.00 95.94 93 ILE A CA 1
ATOM 735 C C . ILE A 1 93 ? -15.985 -1.680 15.342 1.00 95.94 93 ILE A C 1
ATOM 737 O O . ILE A 1 93 ? -16.347 -0.519 15.527 1.00 95.94 93 ILE A O 1
ATOM 741 N N . LEU A 1 94 ? -14.889 -2.199 15.892 1.00 96.06 94 LEU A N 1
ATOM 742 C CA . LEU A 1 94 ? -13.838 -1.404 16.505 1.00 96.06 94 LEU A CA 1
ATOM 743 C C . LEU A 1 94 ? -12.659 -1.325 15.527 1.00 96.06 94 LEU A C 1
ATOM 745 O O . LEU A 1 94 ? -12.113 -2.364 15.155 1.00 96.06 94 LEU A O 1
ATOM 749 N N . LEU A 1 95 ? -12.280 -0.115 15.124 1.00 96.50 95 LEU A N 1
ATOM 750 C CA . LEU A 1 95 ? -11.077 0.154 14.340 1.00 96.50 95 LEU A CA 1
ATOM 751 C C . LEU A 1 95 ? -9.953 0.586 15.284 1.00 96.50 95 LEU A C 1
ATOM 753 O O . LEU A 1 95 ? -10.119 1.536 16.051 1.00 96.50 95 LEU A O 1
ATOM 757 N N . LEU A 1 96 ? -8.827 -0.122 15.225 1.00 94.50 96 LEU A N 1
ATOM 758 C CA . LEU A 1 96 ? -7.601 0.225 15.939 1.00 94.50 96 LEU A CA 1
ATOM 759 C C . LEU A 1 96 ? -6.597 0.803 14.945 1.00 94.50 96 LEU A C 1
ATOM 761 O O . LEU A 1 96 ? -6.404 0.213 13.881 1.00 94.50 96 LEU A O 1
ATOM 765 N N . GLN A 1 97 ? -5.975 1.925 15.290 1.00 92.31 97 GLN A N 1
ATOM 766 C CA . GLN A 1 97 ? -5.019 2.619 14.423 1.00 92.31 97 GLN A CA 1
ATOM 767 C C . GLN A 1 97 ? -3.951 3.352 15.234 1.00 92.31 97 GLN A C 1
ATOM 769 O O . GLN A 1 97 ? -4.092 3.535 16.444 1.00 92.31 97 GLN A O 1
ATOM 774 N N . ASP A 1 98 ? -2.893 3.793 14.567 1.00 88.00 98 ASP A N 1
ATOM 775 C CA . ASP A 1 98 ? -1.861 4.635 15.158 1.00 88.00 98 ASP A CA 1
ATOM 776 C C . ASP A 1 98 ? -2.367 6.045 15.512 1.00 88.00 98 ASP A C 1
ATOM 778 O O . ASP A 1 98 ? -3.415 6.521 15.063 1.00 88.00 98 ASP A O 1
ATOM 782 N N . ASN A 1 99 ? -1.604 6.732 16.362 1.00 85.75 99 ASN A N 1
ATOM 783 C CA . ASN A 1 99 ? -1.892 8.105 16.765 1.00 85.75 99 ASN A CA 1
ATOM 784 C C . ASN A 1 99 ? -1.289 9.125 15.785 1.00 85.75 99 ASN A C 1
ATOM 786 O O . ASN A 1 99 ? -0.456 9.949 16.165 1.00 85.75 99 ASN A O 1
ATOM 790 N N . PHE A 1 100 ? -1.679 9.038 14.513 1.00 86.44 100 PHE A N 1
ATOM 791 C CA . PHE A 1 100 ? -1.227 9.955 13.469 1.00 86.44 100 PHE A CA 1
ATOM 792 C C . PHE A 1 100 ? -2.070 11.240 13.429 1.00 86.44 100 PHE A C 1
ATOM 794 O O . PHE A 1 100 ? -3.287 11.217 13.625 1.00 86.44 100 PHE A O 1
ATOM 801 N N . SER A 1 101 ? -1.442 12.387 13.145 1.00 86.12 101 SER A N 1
ATOM 802 C CA . SER A 1 101 ? -2.104 13.702 13.192 1.00 86.12 101 SER A CA 1
ATOM 803 C C . SER A 1 101 ? -3.264 13.833 12.202 1.00 86.12 101 SER A C 1
ATOM 805 O O . SER A 1 101 ? -4.254 14.498 12.518 1.00 86.12 101 SER A O 1
ATOM 807 N N . ALA A 1 102 ? -3.191 13.160 11.047 1.00 88.25 102 ALA A N 1
ATOM 808 C CA . ALA A 1 102 ? -4.264 13.169 10.056 1.00 88.25 102 ALA A CA 1
ATOM 809 C C . ALA A 1 102 ? -5.470 12.291 10.430 1.00 88.25 102 ALA A C 1
ATOM 811 O O . ALA A 1 102 ? -6.528 12.433 9.821 1.00 88.25 102 ALA A O 1
ATOM 812 N N . HIS A 1 103 ? -5.355 11.411 11.428 1.00 89.88 103 HIS A N 1
ATOM 813 C CA . HIS A 1 103 ? -6.432 10.517 11.863 1.00 89.88 103 HIS A CA 1
ATOM 814 C C . HIS A 1 103 ? -7.463 11.239 12.750 1.00 89.88 103 HIS A C 1
ATOM 816 O O . HIS A 1 103 ? -7.765 10.831 13.875 1.00 89.88 103 HIS A O 1
ATOM 822 N N . LYS A 1 104 ? -8.010 12.350 12.241 1.00 92.38 104 LYS A N 1
ATOM 823 C CA . LYS A 1 104 ? -9.075 13.126 12.887 1.00 92.38 104 LYS A CA 1
ATOM 824 C C . LYS A 1 104 ? -10.434 12.583 12.477 1.00 92.38 104 LYS A C 1
ATOM 826 O O . LYS A 1 104 ? -10.775 12.548 11.297 1.00 92.38 104 LYS A O 1
ATOM 831 N N . LEU A 1 105 ? -11.211 12.162 13.467 1.00 92.88 105 LEU A N 1
ATOM 832 C CA . LEU A 1 105 ? -12.526 11.578 13.240 1.00 92.88 105 LEU A CA 1
ATOM 833 C C . LEU A 1 105 ? -13.536 12.641 12.795 1.00 92.88 105 LEU A C 1
ATOM 835 O O . LEU A 1 105 ? -13.476 13.764 13.295 1.00 92.88 105 LEU A O 1
ATOM 839 N N . PRO A 1 106 ? -14.456 12.293 11.886 1.00 93.62 106 PRO A N 1
ATOM 840 C CA . PRO A 1 106 ? -15.655 13.078 11.658 1.00 93.62 106 PRO A CA 1
ATOM 841 C C . PRO A 1 106 ? -16.690 12.796 12.764 1.00 93.62 106 PRO A C 1
ATOM 843 O O . PRO A 1 106 ? -16.676 11.732 13.389 1.00 93.62 106 PRO A O 1
ATOM 846 N N . ASP A 1 107 ? -17.603 13.738 12.999 1.00 91.56 107 ASP A N 1
ATOM 847 C CA . ASP A 1 107 ? -18.548 13.679 14.128 1.00 91.56 107 ASP A CA 1
ATOM 848 C C . ASP A 1 107 ? -19.703 12.679 13.929 1.00 91.56 107 ASP A C 1
ATOM 850 O O . ASP A 1 107 ? -20.422 12.348 14.871 1.00 91.56 107 ASP A O 1
ATOM 854 N N . ASN A 1 108 ? -19.903 12.192 12.705 1.00 93.38 108 ASN A N 1
ATOM 855 C CA . ASN A 1 108 ? -21.094 11.456 12.275 1.00 93.38 108 ASN A CA 1
ATOM 856 C C . ASN A 1 108 ? -20.868 9.951 12.035 1.00 93.38 108 ASN A C 1
ATOM 858 O O . ASN A 1 108 ? -21.640 9.340 11.299 1.00 93.38 108 ASN A O 1
ATOM 862 N N . LEU A 1 109 ? -19.840 9.341 12.637 1.00 96.56 109 LEU A N 1
ATOM 863 C CA . LEU A 1 109 ? -19.657 7.883 12.585 1.00 96.56 109 LEU A CA 1
ATOM 864 C C . LEU A 1 109 ? -20.709 7.164 13.436 1.00 96.56 109 LEU A C 1
ATOM 866 O O . LEU A 1 109 ? -20.932 7.515 14.596 1.00 96.56 109 LEU A O 1
ATOM 870 N N . THR A 1 110 ? -21.320 6.118 12.879 1.00 96.81 110 THR A N 1
ATOM 871 C CA . THR A 1 110 ? -22.423 5.388 13.528 1.00 96.81 110 THR A CA 1
ATOM 872 C C . THR A 1 110 ? -22.097 3.923 13.807 1.00 96.81 110 THR A C 1
ATOM 874 O O . THR A 1 110 ? -22.469 3.382 14.854 1.00 96.81 110 THR A O 1
ATOM 877 N N . ASN A 1 111 ? -21.339 3.277 12.921 1.00 97.69 111 ASN A N 1
ATOM 878 C CA . ASN A 1 111 ? -21.063 1.845 12.963 1.00 97.69 111 ASN A CA 1
ATOM 879 C C . ASN A 1 111 ? -19.600 1.515 13.278 1.00 97.69 111 ASN A C 1
ATOM 881 O O . ASN A 1 111 ? -19.297 0.401 13.720 1.00 97.69 111 ASN A O 1
ATOM 885 N N . ILE A 1 112 ? -18.698 2.480 13.129 1.00 98.00 112 ILE A N 1
ATOM 886 C CA . ILE A 1 112 ? -17.285 2.354 13.462 1.00 98.00 112 ILE A CA 1
ATOM 887 C C . ILE A 1 112 ? -16.986 3.116 14.747 1.00 98.00 112 ILE A C 1
ATOM 889 O O . ILE A 1 112 ? -17.090 4.337 14.822 1.00 98.00 112 ILE A O 1
ATOM 893 N N . LYS A 1 113 ? -16.504 2.388 15.754 1.00 97.81 113 LYS A N 1
ATOM 894 C CA . LYS A 1 113 ? -15.829 2.985 16.905 1.00 97.81 113 LYS A CA 1
ATOM 895 C C . LYS A 1 113 ? -14.331 2.963 16.656 1.00 97.81 113 LYS A C 1
ATOM 897 O O . LYS A 1 113 ? -13.767 1.894 16.450 1.00 97.81 113 LYS A O 1
ATOM 902 N N . VAL A 1 114 ? -13.675 4.113 16.727 1.00 96.75 114 VAL A N 1
ATOM 903 C CA . VAL A 1 114 ? -12.223 4.197 16.531 1.00 96.75 114 VAL A CA 1
ATOM 904 C C . VAL A 1 114 ? -11.502 4.314 17.868 1.00 96.75 114 VAL A C 1
ATOM 906 O O . VAL A 1 114 ? -11.968 4.994 18.788 1.00 96.75 114 VAL A O 1
ATOM 909 N N . LYS A 1 115 ? -10.367 3.625 17.993 1.00 93.88 115 LYS A N 1
ATOM 910 C CA . LYS A 1 115 ? -9.435 3.757 19.112 1.00 93.88 115 LYS A CA 1
ATOM 911 C C . LYS A 1 115 ? -8.011 3.874 18.585 1.00 93.88 115 LYS A C 1
ATOM 913 O O . LYS A 1 115 ? -7.521 2.969 17.917 1.00 93.88 115 LYS A O 1
ATOM 918 N N . ASN A 1 116 ? -7.365 4.983 18.923 1.00 91.31 116 ASN A N 1
ATOM 919 C CA . ASN A 1 116 ? -5.955 5.185 18.626 1.00 91.31 116 ASN A CA 1
ATOM 920 C C . ASN A 1 116 ? -5.109 4.445 19.667 1.00 91.31 116 ASN A C 1
ATOM 922 O O . ASN A 1 116 ? -5.485 4.384 20.842 1.00 91.31 116 ASN A O 1
ATOM 926 N N . PHE A 1 117 ? -3.979 3.894 19.240 1.00 87.62 117 PHE A N 1
ATOM 927 C CA . PHE A 1 117 ? -2.946 3.417 20.149 1.00 87.62 117 PHE A CA 1
ATOM 928 C C . PHE A 1 117 ? -2.311 4.590 20.900 1.00 87.62 117 PHE A C 1
ATOM 930 O O . PHE A 1 117 ? -2.284 5.719 20.410 1.00 87.62 117 PHE A O 1
ATOM 937 N N . GLU A 1 118 ? -1.788 4.319 22.094 1.00 83.62 118 GLU A N 1
ATOM 938 C CA . GLU A 1 118 ? -1.012 5.315 22.830 1.00 83.62 118 GLU A CA 1
ATOM 939 C C . GLU A 1 118 ? 0.255 5.702 22.043 1.00 83.62 118 GLU A C 1
ATOM 941 O O . GLU A 1 118 ? 0.817 4.864 21.322 1.00 83.62 118 GLU A O 1
ATOM 946 N N . PRO A 1 119 ? 0.741 6.950 22.180 1.00 77.62 119 PRO A N 1
ATOM 947 C CA . PRO A 1 119 ? 2.020 7.355 21.607 1.00 77.62 119 PRO A CA 1
ATOM 948 C C . PRO A 1 119 ? 3.136 6.357 21.950 1.00 77.62 119 PRO A C 1
ATOM 950 O O . PRO A 1 119 ? 3.207 5.854 23.071 1.00 77.62 119 PRO A O 1
ATOM 953 N N . ASN A 1 120 ? 4.025 6.087 20.991 1.00 74.88 120 ASN A N 1
ATOM 954 C CA . ASN A 1 120 ? 5.154 5.146 21.100 1.00 74.88 120 ASN A CA 1
ATOM 955 C C . ASN A 1 120 ? 4.791 3.658 21.261 1.00 74.88 120 ASN A C 1
ATOM 957 O O . ASN A 1 120 ? 5.691 2.823 21.297 1.00 74.88 120 ASN A O 1
ATOM 961 N N . LEU A 1 121 ? 3.506 3.296 21.325 1.00 76.38 121 LEU A N 1
ATOM 962 C CA . LEU A 1 121 ? 3.095 1.894 21.413 1.00 76.38 121 LEU A CA 1
ATOM 963 C C . LEU A 1 121 ? 2.902 1.255 20.030 1.00 76.38 121 LEU A C 1
ATOM 965 O O . LEU A 1 121 ? 3.002 0.036 19.905 1.00 76.38 121 LEU A O 1
ATOM 969 N N . THR A 1 122 ? 2.664 2.067 18.994 1.00 73.69 122 THR A N 1
ATOM 970 C CA . THR A 1 122 ? 2.288 1.629 17.641 1.00 73.69 122 THR A CA 1
ATOM 971 C C . THR A 1 122 ? 3.171 0.502 17.110 1.00 73.69 122 THR A C 1
ATOM 973 O O . THR A 1 122 ? 2.660 -0.584 16.865 1.00 73.69 122 THR A O 1
ATOM 976 N N . ALA A 1 123 ? 4.492 0.692 17.044 1.00 73.31 123 ALA A N 1
ATOM 977 C CA . ALA A 1 123 ? 5.407 -0.318 16.501 1.00 73.31 123 ALA A CA 1
ATOM 978 C C . ALA A 1 123 ? 5.369 -1.659 17.266 1.00 73.31 123 ALA A C 1
ATOM 980 O O . ALA A 1 123 ? 5.696 -2.707 16.714 1.00 73.31 123 ALA A O 1
ATOM 981 N N . HIS A 1 124 ? 4.960 -1.645 18.537 1.00 77.06 124 HIS A N 1
ATOM 982 C CA . HIS A 1 124 ? 4.889 -2.838 19.375 1.00 77.06 124 HIS A CA 1
ATOM 983 C C . HIS A 1 124 ? 3.544 -3.555 19.297 1.00 77.06 124 HIS A C 1
ATOM 985 O O . HIS A 1 124 ? 3.511 -4.776 19.414 1.00 77.06 124 HIS A O 1
ATOM 991 N N . VAL A 1 125 ? 2.436 -2.840 19.105 1.00 85.00 125 VAL A N 1
ATOM 992 C CA . VAL A 1 125 ? 1.093 -3.437 19.219 1.00 85.00 125 VAL A CA 1
ATOM 993 C C . VAL A 1 125 ? 0.273 -3.378 17.942 1.00 85.00 125 VAL A C 1
ATOM 995 O O . VAL A 1 125 ? -0.777 -4.009 17.873 1.00 85.00 125 VAL A O 1
ATOM 998 N N . GLN A 1 126 ? 0.713 -2.638 16.927 1.00 88.50 126 GLN A N 1
ATOM 999 C CA . GLN A 1 126 ? -0.014 -2.521 15.674 1.00 88.50 126 GLN A CA 1
ATOM 1000 C C . GLN A 1 126 ? 0.131 -3.818 14.864 1.00 88.50 126 GLN A C 1
ATOM 1002 O O . GLN A 1 126 ? 1.225 -4.131 14.397 1.00 88.50 126 GLN A O 1
ATOM 1007 N N . PRO A 1 127 ? -0.956 -4.575 14.617 1.00 90.62 127 PRO A N 1
ATOM 1008 C CA . PRO A 1 127 ? -0.869 -5.856 13.909 1.00 90.62 127 PRO A CA 1
ATOM 1009 C C . PRO A 1 127 ? -0.334 -5.722 12.481 1.00 90.62 127 PRO A C 1
ATOM 1011 O O . PRO A 1 127 ? 0.313 -6.632 11.969 1.00 90.62 127 PRO A O 1
ATOM 1014 N N . ILE A 1 128 ? -0.591 -4.576 11.843 1.00 91.75 128 ILE A N 1
ATOM 1015 C CA . ILE A 1 128 ? -0.080 -4.258 10.507 1.00 91.75 128 ILE A CA 1
ATOM 1016 C C . ILE A 1 128 ? 1.463 -4.232 10.500 1.00 91.75 128 ILE A C 1
ATOM 1018 O O . ILE A 1 128 ? 2.077 -4.773 9.576 1.00 91.75 128 ILE A O 1
ATOM 1022 N N . ASP A 1 129 ? 2.073 -3.737 11.581 1.00 89.06 129 ASP A N 1
ATOM 1023 C CA . ASP A 1 129 ? 3.529 -3.662 11.768 1.00 89.06 129 ASP A CA 1
ATOM 1024 C C . ASP A 1 129 ? 4.115 -4.970 12.331 1.00 89.06 129 ASP A C 1
ATOM 1026 O O . ASP A 1 129 ? 5.320 -5.192 12.287 1.00 89.06 129 ASP A O 1
ATOM 1030 N N . GLN A 1 130 ? 3.273 -5.907 12.787 1.00 87.06 130 GLN A N 1
ATOM 1031 C CA . GLN A 1 130 ? 3.692 -7.218 13.308 1.00 87.06 130 GLN A CA 1
ATOM 1032 C C . GLN A 1 130 ? 3.990 -8.272 12.226 1.00 87.06 130 GLN A C 1
ATOM 1034 O O . GLN A 1 130 ? 4.061 -9.468 12.527 1.00 87.06 130 GLN A O 1
ATOM 1039 N N . GLY A 1 131 ? 4.181 -7.849 10.974 1.00 88.19 131 GLY A N 1
ATOM 1040 C CA . GLY A 1 131 ? 4.592 -8.709 9.857 1.00 88.19 131 GLY A CA 1
ATOM 1041 C C . GLY A 1 131 ? 3.680 -8.662 8.631 1.00 88.19 131 GLY A C 1
ATOM 1042 O O . GLY A 1 131 ? 4.067 -9.174 7.582 1.00 88.19 131 GLY A O 1
ATOM 1043 N N . ILE A 1 132 ? 2.509 -8.018 8.707 1.00 92.44 132 ILE A N 1
ATOM 1044 C CA . ILE A 1 132 ? 1.614 -7.879 7.545 1.00 92.44 132 ILE A CA 1
ATOM 1045 C C . ILE A 1 132 ? 2.270 -7.003 6.470 1.00 92.44 132 ILE A C 1
ATOM 1047 O O . ILE A 1 132 ? 2.295 -7.405 5.308 1.00 92.44 132 ILE A O 1
ATOM 1051 N N . ILE A 1 133 ? 2.848 -5.850 6.840 1.00 91.19 133 ILE A N 1
ATOM 1052 C CA . ILE A 1 133 ? 3.594 -4.997 5.894 1.00 91.19 133 ILE A CA 1
ATOM 1053 C C . ILE A 1 133 ? 4.800 -5.740 5.312 1.00 91.19 133 ILE A C 1
ATOM 1055 O O . ILE A 1 133 ? 5.007 -5.706 4.101 1.00 91.19 133 ILE A O 1
ATOM 1059 N N . ARG A 1 134 ? 5.569 -6.454 6.142 1.00 90.38 134 ARG A N 1
ATOM 1060 C CA . ARG A 1 134 ? 6.723 -7.239 5.676 1.00 90.38 134 ARG A CA 1
ATOM 1061 C C . ARG A 1 134 ? 6.306 -8.295 4.647 1.00 90.38 134 ARG A C 1
ATOM 1063 O O . ARG A 1 134 ? 6.902 -8.383 3.578 1.00 90.38 134 ARG A O 1
ATOM 1070 N N . CYS A 1 135 ? 5.225 -9.026 4.921 1.00 92.50 135 CYS A N 1
ATOM 1071 C CA . CYS A 1 135 ? 4.655 -10.013 4.001 1.00 92.50 135 CYS A CA 1
ATOM 1072 C C . CYS A 1 135 ? 4.157 -9.369 2.694 1.00 92.50 135 CYS A C 1
ATOM 1074 O O . CYS A 1 135 ? 4.471 -9.843 1.601 1.00 92.50 135 CYS A O 1
ATOM 1076 N N . PHE A 1 136 ? 3.452 -8.236 2.789 1.00 95.56 136 PHE A N 1
ATOM 1077 C CA . PHE A 1 136 ? 3.041 -7.446 1.626 1.00 95.56 136 PHE A CA 1
ATOM 1078 C C . PHE A 1 136 ? 4.237 -7.076 0.738 1.00 95.56 136 PHE A C 1
ATOM 1080 O O . PHE A 1 136 ? 4.214 -7.318 -0.471 1.00 95.56 136 PHE A O 1
ATOM 1087 N N . LYS A 1 137 ? 5.293 -6.511 1.335 1.00 91.88 137 LYS A N 1
ATOM 1088 C CA . LYS A 1 137 ? 6.507 -6.113 0.618 1.00 91.88 137 LYS A CA 1
ATOM 1089 C C . LYS A 1 137 ? 7.186 -7.315 -0.025 1.00 91.88 137 LYS A C 1
ATOM 1091 O O . LYS A 1 137 ? 7.567 -7.225 -1.189 1.00 91.88 137 LYS A O 1
ATOM 1096 N N . ALA A 1 138 ? 7.277 -8.443 0.678 1.00 90.19 138 ALA A N 1
ATOM 1097 C CA . ALA A 1 138 ? 7.874 -9.662 0.144 1.00 90.19 138 ALA A CA 1
ATOM 1098 C C . ALA A 1 138 ? 7.135 -10.144 -1.113 1.00 90.19 138 ALA A C 1
ATOM 1100 O O . ALA A 1 138 ? 7.759 -10.335 -2.159 1.00 90.19 138 ALA A O 1
ATOM 1101 N N . HIS A 1 139 ? 5.801 -10.216 -1.072 1.00 93.94 139 HIS A N 1
ATOM 1102 C CA . HIS A 1 139 ? 5.014 -10.535 -2.263 1.00 93.94 139 HIS A CA 1
ATOM 1103 C C . HIS A 1 139 ? 5.201 -9.509 -3.386 1.00 93.94 139 HIS A C 1
ATOM 1105 O O . HIS A 1 139 ? 5.406 -9.892 -4.539 1.00 93.94 139 HIS A O 1
ATOM 1111 N N . TYR A 1 140 ? 5.163 -8.211 -3.073 1.00 95.12 140 TYR A N 1
ATOM 1112 C CA . TYR A 1 140 ? 5.333 -7.154 -4.069 1.00 95.12 140 TYR A CA 1
ATOM 1113 C C . TYR A 1 140 ? 6.693 -7.246 -4.770 1.00 95.12 140 TYR A C 1
ATOM 1115 O O . TYR A 1 140 ? 6.766 -7.225 -6.002 1.00 95.12 140 TYR A O 1
ATOM 1123 N N . HIS A 1 141 ? 7.771 -7.396 -3.999 1.00 90.56 141 HIS A N 1
ATOM 1124 C CA . HIS A 1 141 ? 9.121 -7.534 -4.529 1.00 90.56 141 HIS A CA 1
ATOM 1125 C C . HIS A 1 141 ? 9.285 -8.822 -5.334 1.00 90.56 141 HIS A C 1
ATOM 1127 O O . HIS A 1 141 ? 9.835 -8.766 -6.434 1.00 90.56 141 HIS A O 1
ATOM 1133 N N . GLY A 1 142 ? 8.748 -9.949 -4.862 1.00 88.88 142 GLY A N 1
ATOM 1134 C CA . GLY A 1 142 ? 8.755 -11.209 -5.607 1.00 88.88 142 GLY A CA 1
ATOM 1135 C C . GLY A 1 142 ? 8.077 -11.078 -6.973 1.00 88.88 142 GLY A C 1
ATOM 1136 O O . GLY A 1 142 ? 8.656 -11.444 -7.998 1.00 88.88 142 GLY A O 1
ATOM 1137 N N . LEU A 1 143 ? 6.889 -10.467 -7.018 1.00 94.00 143 LEU A N 1
ATOM 1138 C CA . LEU A 1 143 ? 6.168 -10.188 -8.263 1.00 94.00 143 LEU A CA 1
ATOM 1139 C C . LEU A 1 143 ? 6.943 -9.236 -9.185 1.00 94.00 143 LEU A C 1
ATOM 1141 O O . LEU A 1 143 ? 7.016 -9.451 -10.398 1.00 94.00 143 LEU A O 1
ATOM 1145 N N . PHE A 1 144 ? 7.549 -8.190 -8.623 1.00 92.75 144 PHE A N 1
ATOM 1146 C CA . PHE A 1 144 ? 8.342 -7.228 -9.381 1.00 92.75 144 PHE A CA 1
ATOM 1147 C C . PHE A 1 144 ? 9.586 -7.867 -10.014 1.00 92.75 144 PHE A C 1
ATOM 1149 O O . PHE A 1 144 ? 9.866 -7.636 -11.193 1.00 92.75 144 PHE A O 1
ATOM 1156 N N . ILE A 1 145 ? 10.308 -8.690 -9.254 1.00 87.88 145 ILE A N 1
ATOM 1157 C CA . ILE A 1 145 ? 11.511 -9.392 -9.712 1.00 87.88 145 ILE A CA 1
ATOM 1158 C C . ILE A 1 145 ? 11.145 -10.424 -10.779 1.00 87.88 145 ILE A C 1
ATOM 1160 O O . ILE A 1 145 ? 11.758 -10.434 -11.844 1.00 87.88 145 ILE A O 1
ATOM 1164 N N . ARG A 1 146 ? 10.098 -11.229 -10.557 1.00 89.75 146 ARG A N 1
ATOM 1165 C CA . ARG A 1 146 ? 9.600 -12.198 -11.546 1.00 89.75 146 ARG A CA 1
ATOM 1166 C C . ARG A 1 146 ? 9.239 -11.513 -12.864 1.00 89.75 146 ARG A C 1
ATOM 1168 O O . ARG A 1 146 ? 9.668 -11.938 -13.930 1.00 89.75 146 ARG A O 1
ATOM 1175 N N . ARG A 1 147 ? 8.564 -10.363 -12.794 1.00 93.06 147 ARG A N 1
ATOM 1176 C CA . ARG A 1 147 ? 8.294 -9.523 -13.967 1.00 93.06 147 ARG A CA 1
ATOM 1177 C C . ARG A 1 147 ? 9.578 -9.049 -14.663 1.00 93.06 147 ARG A C 1
ATOM 1179 O O . ARG A 1 147 ? 9.583 -8.918 -15.888 1.00 93.06 147 ARG A O 1
ATOM 1186 N N . ALA A 1 148 ? 10.632 -8.713 -13.919 1.00 88.25 148 ALA A N 1
ATOM 1187 C CA . ALA A 1 148 ? 11.914 -8.319 -14.502 1.00 88.25 148 ALA A CA 1
ATOM 1188 C C . ALA A 1 148 ? 12.581 -9.497 -15.235 1.00 88.25 148 ALA A C 1
ATOM 1190 O O . ALA A 1 148 ? 13.026 -9.309 -16.368 1.00 88.25 148 ALA A O 1
ATOM 1191 N N . VAL A 1 149 ? 12.555 -10.701 -14.649 1.00 83.88 149 VAL A N 1
ATOM 1192 C CA . VAL A 1 149 ? 13.007 -11.950 -15.294 1.00 83.88 149 VAL A CA 1
ATOM 1193 C C . VAL A 1 149 ? 12.226 -12.201 -16.587 1.00 83.88 149 VAL A C 1
ATOM 1195 O O . VAL A 1 149 ? 12.831 -12.320 -17.648 1.00 83.88 149 VAL A O 1
ATOM 1198 N N . ASP A 1 150 ? 10.892 -12.141 -16.550 1.00 91.12 150 ASP A N 1
ATOM 1199 C CA . ASP A 1 150 ? 10.050 -12.339 -17.740 1.00 91.12 150 ASP A CA 1
ATOM 1200 C C . ASP A 1 150 ? 10.347 -11.331 -18.859 1.00 91.12 150 ASP A C 1
ATOM 1202 O O . ASP A 1 150 ? 10.185 -11.625 -20.044 1.00 91.12 150 ASP A O 1
ATOM 1206 N N . ARG A 1 151 ? 10.712 -10.094 -18.502 1.00 89.44 151 ARG A N 1
ATOM 1207 C CA . ARG A 1 151 ? 11.087 -9.058 -19.476 1.00 89.44 151 ARG A CA 1
ATOM 1208 C C . ARG A 1 151 ? 12.449 -9.347 -20.083 1.00 89.44 151 ARG A C 1
ATOM 1210 O O . ARG A 1 151 ? 12.591 -9.189 -21.293 1.00 89.44 151 ARG A O 1
ATOM 1217 N N . TYR A 1 152 ? 13.407 -9.772 -19.267 1.00 87.06 152 TYR A N 1
ATOM 1218 C CA . TYR A 1 152 ? 14.719 -10.196 -19.737 1.00 87.06 152 TYR A CA 1
ATOM 1219 C C . TYR A 1 152 ? 14.596 -11.365 -20.722 1.00 87.06 152 TYR A C 1
ATOM 1221 O O . TYR A 1 152 ? 15.098 -11.275 -21.839 1.00 87.06 152 TYR A O 1
ATOM 1229 N N . ASP A 1 153 ? 13.836 -12.403 -20.363 1.00 88.75 153 ASP A N 1
ATOM 1230 C CA . ASP A 1 153 ? 13.637 -13.594 -21.198 1.00 88.75 153 ASP A CA 1
ATOM 1231 C C . ASP A 1 153 ? 12.895 -13.260 -22.518 1.00 88.75 153 ASP A C 1
ATOM 1233 O O . ASP A 1 153 ? 13.037 -13.958 -23.520 1.00 88.75 153 ASP A O 1
ATOM 1237 N N . LYS A 1 154 ? 12.157 -12.139 -22.565 1.00 93.50 154 LYS A N 1
ATOM 1238 C CA . LYS A 1 154 ? 11.533 -11.570 -23.781 1.00 93.50 154 LYS A CA 1
ATOM 1239 C C . LYS A 1 154 ? 12.457 -10.645 -24.588 1.00 93.50 154 LYS A C 1
ATOM 1241 O O . LYS A 1 154 ? 11.992 -9.997 -25.524 1.00 93.50 154 LYS A O 1
ATOM 1246 N N . GLY A 1 155 ? 13.734 -10.544 -24.226 1.00 88.62 155 GLY A N 1
ATOM 1247 C CA . GLY A 1 155 ? 14.731 -9.736 -24.932 1.00 88.62 155 GLY A CA 1
ATOM 1248 C C . GLY A 1 155 ? 14.663 -8.232 -24.649 1.00 88.62 155 GLY A C 1
ATOM 1249 O O . GLY A 1 155 ? 15.212 -7.442 -25.415 1.00 88.62 155 GLY A O 1
ATOM 1250 N N . VAL A 1 156 ? 13.990 -7.798 -23.575 1.00 86.06 156 VAL A N 1
ATOM 1251 C CA . VAL A 1 156 ? 14.036 -6.389 -23.146 1.00 86.06 156 VAL A CA 1
ATOM 1252 C C . VAL A 1 156 ? 15.454 -6.044 -22.687 1.00 86.06 156 VAL A C 1
ATOM 1254 O O . VAL A 1 156 ? 16.103 -6.839 -22.010 1.00 86.06 156 VAL A O 1
ATOM 1257 N N . SER A 1 157 ? 15.923 -4.839 -23.024 1.00 79.69 157 SER A N 1
ATOM 1258 C CA . SER A 1 157 ? 17.260 -4.380 -22.637 1.00 79.69 157 SER A CA 1
ATOM 1259 C C . SER A 1 157 ? 17.452 -4.446 -21.107 1.00 79.69 157 SER A C 1
ATOM 1261 O O . SER A 1 157 ? 16.519 -4.105 -20.370 1.00 79.69 157 SER A O 1
ATOM 1263 N N . PRO A 1 158 ? 18.644 -4.814 -20.594 1.00 75.44 158 PRO A N 1
ATOM 1264 C CA . PRO A 1 158 ? 18.893 -4.871 -19.150 1.00 75.44 158 PRO A CA 1
ATOM 1265 C C . PRO A 1 158 ? 18.614 -3.560 -18.395 1.00 75.44 158 PRO A C 1
ATOM 1267 O O . PRO A 1 158 ? 18.299 -3.597 -17.211 1.00 75.44 158 PRO A O 1
ATOM 1270 N N . GLY A 1 159 ? 18.682 -2.404 -19.066 1.00 75.00 159 GLY A N 1
ATOM 1271 C CA . GLY A 1 159 ? 18.323 -1.113 -18.465 1.00 75.00 159 GLY A CA 1
ATOM 1272 C C . GLY A 1 159 ? 16.812 -0.917 -18.278 1.00 75.00 159 GLY A C 1
ATOM 1273 O O . GLY A 1 159 ? 16.388 -0.189 -17.384 1.00 75.00 159 GLY A O 1
ATOM 1274 N N . ASP A 1 160 ? 15.987 -1.603 -19.074 1.00 80.44 160 ASP A N 1
ATOM 1275 C CA . ASP A 1 160 ? 14.535 -1.399 -19.138 1.00 80.44 160 ASP A CA 1
ATOM 1276 C C . ASP A 1 160 ? 13.716 -2.505 -18.456 1.00 80.44 160 ASP A C 1
ATOM 1278 O O . ASP A 1 160 ? 12.485 -2.392 -18.340 1.00 80.44 160 ASP A O 1
ATOM 1282 N N . ILE A 1 161 ? 14.345 -3.594 -18.001 1.00 84.56 161 ILE A N 1
ATOM 1283 C CA . ILE A 1 161 ? 13.634 -4.700 -17.336 1.00 84.56 161 ILE A CA 1
ATOM 1284 C C . ILE A 1 161 ? 12.934 -4.228 -16.050 1.00 84.56 161 ILE A C 1
ATOM 1286 O O . ILE A 1 161 ? 11.783 -4.602 -15.806 1.00 84.56 161 ILE A O 1
ATOM 1290 N N . TYR A 1 162 ? 13.547 -3.292 -15.319 1.00 85.94 162 TYR A N 1
ATOM 1291 C CA . TYR A 1 162 ? 13.006 -2.706 -14.085 1.00 85.94 162 TYR A CA 1
ATOM 1292 C C . TYR A 1 162 ? 12.013 -1.564 -14.317 1.00 85.94 162 TYR A C 1
ATOM 1294 O O . TYR A 1 162 ? 11.315 -1.153 -13.392 1.00 85.94 162 TYR A O 1
ATOM 1302 N N . SER A 1 163 ? 11.892 -1.064 -15.550 1.00 87.50 163 SER A N 1
ATOM 1303 C CA . SER A 1 163 ? 10.964 0.024 -15.861 1.00 87.50 163 SER A CA 1
ATOM 1304 C C . SER A 1 163 ? 9.521 -0.403 -15.592 1.00 87.50 163 SER A C 1
ATOM 1306 O O . SER A 1 163 ? 9.031 -1.397 -16.146 1.00 87.50 163 SER A O 1
ATOM 1308 N N . ILE A 1 164 ? 8.822 0.354 -14.746 1.00 90.12 164 ILE A N 1
ATOM 1309 C CA . ILE A 1 164 ? 7.427 0.134 -14.367 1.00 90.12 164 ILE A CA 1
ATOM 1310 C C . ILE A 1 164 ? 6.696 1.477 -14.296 1.00 90.12 164 ILE A C 1
ATOM 1312 O O . ILE A 1 164 ? 7.251 2.481 -13.862 1.00 90.12 164 ILE A O 1
ATOM 1316 N N . ASN A 1 165 ? 5.443 1.504 -14.750 1.00 92.44 165 ASN A N 1
ATOM 1317 C CA . ASN A 1 165 ? 4.579 2.671 -14.584 1.00 92.44 165 ASN A CA 1
ATOM 1318 C C . ASN A 1 165 ? 3.669 2.487 -13.362 1.00 92.44 165 ASN A C 1
ATOM 1320 O O . ASN A 1 165 ? 3.438 1.359 -12.926 1.00 92.44 165 ASN A O 1
ATOM 1324 N N . GLN A 1 166 ? 3.113 3.587 -12.854 1.00 93.00 166 GLN A N 1
ATOM 1325 C CA . GLN A 1 166 ? 2.267 3.586 -11.657 1.00 93.00 166 GLN A CA 1
ATOM 1326 C C . GLN A 1 166 ? 1.102 2.588 -11.738 1.00 93.00 166 GLN A C 1
ATOM 1328 O O . GLN A 1 166 ? 0.874 1.854 -10.787 1.00 93.00 166 GLN A O 1
ATOM 1333 N N . PHE A 1 167 ? 0.402 2.493 -12.874 1.00 94.75 167 PHE A N 1
ATOM 1334 C CA . PHE A 1 167 ? -0.712 1.548 -13.018 1.00 94.75 167 PHE A CA 1
ATOM 1335 C C . PHE A 1 167 ? -0.265 0.088 -12.851 1.00 94.75 167 PHE A C 1
ATOM 1337 O O . PHE A 1 167 ? -0.909 -0.681 -12.143 1.00 94.75 167 PHE A O 1
ATOM 1344 N N . LYS A 1 168 ? 0.857 -0.299 -13.471 1.00 95.38 168 LYS A N 1
ATOM 1345 C CA . LYS A 1 168 ? 1.425 -1.643 -13.310 1.00 95.38 168 LYS A CA 1
ATOM 1346 C C . LYS A 1 168 ? 1.906 -1.874 -11.878 1.00 95.38 168 LYS A C 1
ATOM 1348 O O . LYS A 1 168 ? 1.658 -2.949 -11.355 1.00 95.38 168 LYS A O 1
ATOM 1353 N N . ALA A 1 169 ? 2.540 -0.884 -11.249 1.00 95.38 169 ALA A N 1
ATOM 1354 C CA . ALA A 1 169 ? 2.959 -0.977 -9.851 1.00 95.38 169 ALA A CA 1
ATOM 1355 C C . ALA A 1 169 ? 1.754 -1.190 -8.918 1.00 95.38 169 ALA A C 1
ATOM 1357 O O . ALA A 1 169 ? 1.767 -2.107 -8.107 1.00 95.38 169 ALA A O 1
ATOM 1358 N N . MET A 1 170 ? 0.668 -0.435 -9.105 1.00 96.81 170 MET A N 1
ATOM 1359 C CA . MET A 1 170 ? -0.576 -0.614 -8.347 1.00 96.81 170 MET A CA 1
ATOM 1360 C C . MET A 1 170 ? -1.210 -1.991 -8.560 1.00 96.81 170 MET A C 1
ATOM 1362 O O . MET A 1 170 ? -1.749 -2.564 -7.623 1.00 96.81 170 MET A O 1
ATOM 1366 N N . ARG A 1 171 ? -1.112 -2.562 -9.767 1.00 97.62 171 ARG A N 1
ATOM 1367 C CA . ARG A 1 171 ? -1.573 -3.936 -10.023 1.00 97.62 171 ARG A CA 1
ATOM 1368 C C . ARG A 1 171 ? -0.735 -4.988 -9.305 1.00 97.62 171 ARG A C 1
ATOM 1370 O O . ARG A 1 171 ? -1.315 -5.909 -8.747 1.00 97.62 171 ARG A O 1
ATOM 1377 N N . LEU A 1 172 ? 0.590 -4.835 -9.280 1.00 97.69 172 LEU A N 1
ATOM 1378 C CA . LEU A 1 172 ? 1.452 -5.730 -8.501 1.00 97.69 172 LEU A CA 1
ATOM 1379 C C . LEU A 1 172 ? 1.177 -5.602 -6.998 1.00 97.69 172 LEU A C 1
ATOM 1381 O O . LEU A 1 172 ? 1.184 -6.603 -6.297 1.00 97.69 172 LEU A O 1
ATOM 1385 N N . ALA A 1 173 ? 0.910 -4.390 -6.506 1.00 97.62 173 ALA A N 1
ATOM 1386 C CA . ALA A 1 173 ? 0.552 -4.158 -5.108 1.00 97.62 173 ALA A CA 1
ATOM 1387 C C . ALA A 1 173 ? -0.805 -4.777 -4.743 1.00 97.62 173 ALA A C 1
ATOM 1389 O O . ALA A 1 173 ? -0.929 -5.402 -3.698 1.00 97.62 173 ALA A O 1
ATOM 1390 N N . ASP A 1 174 ? -1.810 -4.661 -5.607 1.00 97.31 174 ASP A N 1
ATOM 1391 C CA . ASP A 1 174 ? -3.109 -5.313 -5.404 1.00 97.31 174 ASP A CA 1
ATOM 1392 C C . ASP A 1 174 ? -2.979 -6.842 -5.351 1.00 97.31 174 ASP A C 1
ATOM 1394 O O . ASP A 1 174 ? -3.508 -7.490 -4.448 1.00 97.31 174 ASP A O 1
ATOM 1398 N N . GLU A 1 175 ? -2.200 -7.421 -6.265 1.00 97.38 175 GLU A N 1
ATOM 1399 C CA . GLU A 1 175 ? -1.893 -8.851 -6.255 1.00 97.38 175 GLU A CA 1
ATOM 1400 C C . GLU A 1 175 ? -1.116 -9.258 -4.992 1.00 97.38 175 GLU A C 1
ATOM 1402 O O . GLU A 1 175 ? -1.489 -10.222 -4.324 1.00 97.38 175 GLU A O 1
ATOM 1407 N N . ALA A 1 176 ? -0.106 -8.480 -4.596 1.00 97.00 176 ALA A N 1
ATOM 1408 C CA . ALA A 1 176 ? 0.656 -8.713 -3.374 1.00 97.00 176 ALA A CA 1
ATOM 1409 C C . ALA A 1 176 ? -0.231 -8.685 -2.124 1.00 97.00 176 ALA A C 1
ATOM 1411 O O . ALA A 1 176 ? -0.163 -9.588 -1.294 1.00 97.00 176 ALA A O 1
ATOM 1412 N N . TRP A 1 177 ? -1.114 -7.689 -2.010 1.00 97.56 177 TRP A N 1
ATOM 1413 C CA . TRP A 1 177 ? -2.054 -7.582 -0.898 1.00 97.56 177 TRP A CA 1
ATOM 1414 C C . TRP A 1 177 ? -3.016 -8.766 -0.847 1.00 97.56 177 TRP A C 1
ATOM 1416 O O . TRP A 1 177 ? -3.307 -9.283 0.233 1.00 97.56 177 TRP A O 1
ATOM 1426 N N . ARG A 1 178 ? -3.493 -9.238 -2.003 1.00 95.81 178 ARG A N 1
ATOM 1427 C CA . ARG A 1 178 ? -4.362 -10.417 -2.094 1.00 95.81 178 ARG A CA 1
ATOM 1428 C C . ARG A 1 178 ? -3.656 -11.697 -1.661 1.00 95.81 178 ARG A C 1
ATOM 1430 O O . ARG A 1 178 ? -4.291 -12.479 -0.955 1.00 95.81 178 ARG A O 1
ATOM 1437 N N . ASN A 1 179 ? -2.379 -11.852 -2.001 1.00 95.19 179 ASN A N 1
ATOM 1438 C CA . ASN A 1 179 ? -1.604 -13.066 -1.740 1.00 95.19 179 ASN A CA 1
ATOM 1439 C C . ASN A 1 179 ? -1.201 -13.267 -0.273 1.00 95.19 179 ASN A C 1
ATOM 1441 O O . ASN A 1 179 ? -0.908 -14.394 0.101 1.00 95.19 179 ASN A O 1
ATOM 1445 N N . ILE A 1 180 ? -1.257 -12.232 0.576 1.00 94.38 180 ILE A N 1
ATOM 1446 C CA . ILE A 1 180 ? -0.992 -12.397 2.017 1.00 94.38 180 ILE A CA 1
ATOM 1447 C C . ILE A 1 180 ? -1.961 -13.421 2.615 1.00 94.38 180 ILE A C 1
ATOM 1449 O O . ILE A 1 180 ? -3.177 -13.213 2.568 1.00 94.38 180 ILE A O 1
ATOM 1453 N N . ASP A 1 181 ? -1.462 -14.476 3.246 1.00 91.00 181 ASP A N 1
ATOM 1454 C CA . ASP A 1 181 ? -2.348 -15.442 3.885 1.00 91.00 181 ASP A CA 1
ATOM 1455 C C . ASP A 1 181 ? -3.122 -14.789 5.050 1.00 91.00 181 ASP A C 1
ATOM 1457 O O . ASP A 1 181 ? -2.622 -14.029 5.884 1.00 91.00 181 ASP A O 1
ATOM 1461 N N . LEU A 1 182 ? -4.406 -15.102 5.093 1.00 92.62 182 LEU A N 1
ATOM 1462 C CA . LEU A 1 182 ? -5.313 -14.817 6.185 1.00 92.62 182 LEU A CA 1
ATOM 1463 C C . LEU A 1 182 ? -4.830 -15.416 7.522 1.00 92.62 182 LEU A C 1
ATOM 1465 O O . LEU A 1 182 ? -5.023 -14.797 8.574 1.00 92.62 182 LEU A O 1
ATOM 1469 N N . THR A 1 183 ? -4.124 -16.552 7.496 1.00 90.06 183 THR A N 1
ATOM 1470 C CA . THR A 1 183 ? -3.449 -17.101 8.682 1.00 90.06 183 THR A CA 1
ATOM 1471 C C . THR A 1 183 ? -2.310 -16.196 9.163 1.00 90.06 183 THR A C 1
ATOM 1473 O O . THR A 1 183 ? -2.202 -15.958 10.367 1.00 90.06 183 THR A O 1
ATOM 1476 N N . THR A 1 184 ? -1.525 -15.600 8.254 1.00 90.88 184 THR A N 1
ATOM 1477 C CA . THR A 1 184 ? -0.495 -14.603 8.592 1.00 90.88 184 THR A CA 1
ATOM 1478 C C . THR A 1 184 ? -1.120 -13.409 9.298 1.00 90.88 184 THR A C 1
ATOM 1480 O O . THR A 1 184 ? -0.650 -13.019 10.363 1.00 90.88 184 THR A O 1
ATOM 1483 N N . VAL A 1 185 ? -2.228 -12.877 8.768 1.00 93.44 185 VAL A N 1
ATOM 1484 C CA . VAL A 1 185 ? -2.962 -11.771 9.404 1.00 93.44 185 VAL A CA 1
ATOM 1485 C C . VAL A 1 185 ? -3.355 -12.137 10.836 1.00 93.44 185 VAL A C 1
ATOM 1487 O O . VAL A 1 185 ? -3.075 -11.375 11.762 1.00 93.44 185 VAL A O 1
ATOM 1490 N N . ARG A 1 186 ? -3.963 -13.314 11.041 1.00 92.50 186 ARG A N 1
ATOM 1491 C CA . ARG A 1 186 ? -4.349 -13.789 12.378 1.00 92.50 186 ARG A CA 1
ATOM 1492 C C . ARG A 1 186 ? -3.144 -13.903 13.311 1.00 92.50 186 ARG A C 1
ATOM 1494 O O . ARG A 1 186 ? -3.214 -13.456 14.452 1.00 92.50 186 ARG A O 1
ATOM 1501 N N . ASN A 1 187 ? -2.040 -14.468 12.834 1.00 90.38 187 ASN A N 1
ATOM 1502 C CA . ASN A 1 187 ? -0.825 -14.642 13.625 1.00 90.38 187 ASN A CA 1
ATOM 1503 C C . ASN A 1 187 ? -0.204 -13.297 14.020 1.00 90.38 187 ASN A C 1
ATOM 1505 O O . ASN A 1 187 ? 0.212 -13.146 15.165 1.00 90.38 187 ASN A O 1
ATOM 1509 N N . CYS A 1 188 ? -0.209 -12.296 13.135 1.00 92.38 188 CYS A N 1
ATOM 1510 C CA . CYS A 1 188 ? 0.234 -10.938 13.462 1.00 92.38 188 CYS A CA 1
ATOM 1511 C C . CYS A 1 188 ? -0.643 -10.293 14.547 1.00 92.38 188 CYS A C 1
ATOM 1513 O O . CYS A 1 188 ? -0.129 -9.648 15.458 1.00 92.38 188 CYS A O 1
ATOM 1515 N N . TRP A 1 189 ? -1.958 -10.520 14.504 1.00 93.12 189 TRP A N 1
ATOM 1516 C CA . TRP A 1 189 ? -2.878 -10.087 15.560 1.00 93.12 189 TRP A CA 1
ATOM 1517 C C . TRP A 1 189 ? -2.640 -10.792 16.901 1.00 93.12 189 TRP A C 1
ATOM 1519 O O . TRP A 1 189 ? -2.714 -10.148 17.946 1.00 93.12 189 TRP A O 1
ATOM 1529 N N . LEU A 1 190 ? -2.334 -12.092 16.890 1.00 91.12 190 LEU A N 1
ATOM 1530 C CA . LEU A 1 190 ? -1.958 -12.830 18.100 1.00 91.12 190 LEU A CA 1
ATOM 1531 C C . LEU A 1 190 ? -0.622 -12.334 18.662 1.00 91.12 190 LEU A C 1
ATOM 1533 O O . LEU A 1 190 ? -0.510 -12.104 19.863 1.00 91.12 190 LEU A O 1
ATOM 1537 N N . LYS A 1 191 ? 0.365 -12.107 17.789 1.00 89.31 191 LYS A N 1
ATOM 1538 C CA . LYS A 1 191 ? 1.692 -11.591 18.145 1.00 89.31 191 LYS A CA 1
ATOM 1539 C C . LYS A 1 191 ? 1.628 -10.193 18.760 1.00 89.31 191 LYS A C 1
ATOM 1541 O O . LYS A 1 191 ? 2.383 -9.911 19.682 1.00 89.31 191 LYS A O 1
ATOM 1546 N N . ALA A 1 192 ? 0.708 -9.348 18.294 1.00 90.75 192 ALA A N 1
ATOM 1547 C CA . ALA A 1 192 ? 0.471 -8.026 18.868 1.00 90.75 192 ALA A CA 1
ATOM 1548 C C . ALA A 1 192 ? 0.038 -8.069 20.347 1.00 90.75 192 ALA A C 1
ATOM 1550 O O . ALA A 1 192 ? 0.196 -7.078 21.051 1.00 90.75 192 ALA A O 1
ATOM 1551 N N . GLY A 1 193 ? -0.527 -9.186 20.827 1.00 89.44 193 GLY A N 1
ATOM 1552 C CA . GLY A 1 193 ? -0.850 -9.376 22.247 1.00 89.44 193 GLY A CA 1
ATOM 1553 C C . GLY A 1 193 ? -1.980 -8.488 22.788 1.00 89.44 193 GLY A C 1
ATOM 1554 O O . GLY A 1 193 ? -2.153 -8.390 23.997 1.00 89.44 193 GLY A O 1
ATOM 1555 N N . ILE A 1 194 ? -2.758 -7.843 21.912 1.00 90.12 194 ILE A N 1
ATOM 1556 C CA . ILE A 1 194 ? -3.834 -6.901 22.284 1.00 90.12 194 ILE A CA 1
ATOM 1557 C C . ILE A 1 194 ? -5.237 -7.515 22.270 1.00 90.12 194 ILE A C 1
ATOM 1559 O O . ILE A 1 194 ? -6.225 -6.831 22.546 1.00 90.12 194 ILE A O 1
ATOM 1563 N N . LEU A 1 195 ? -5.350 -8.793 21.906 1.00 88.88 195 LEU A N 1
ATOM 1564 C CA . LEU A 1 195 ? -6.631 -9.486 21.863 1.00 88.88 195 LEU A CA 1
ATOM 1565 C C . LEU A 1 195 ? -6.955 -10.109 23.229 1.00 88.88 195 LEU A C 1
ATOM 1567 O O . LEU A 1 195 ? -6.098 -10.766 23.810 1.00 88.88 195 LEU A O 1
ATOM 1571 N N . PRO A 1 196 ? -8.193 -9.971 23.737 1.00 85.88 196 PRO A N 1
ATOM 1572 C CA . PRO A 1 196 ? -8.623 -10.679 24.937 1.00 85.88 196 PRO A CA 1
ATOM 1573 C C . PRO A 1 196 ? -8.681 -12.195 24.696 1.00 85.88 196 PRO A C 1
ATOM 1575 O O . PRO A 1 196 ? -9.102 -12.635 23.624 1.00 85.88 196 PRO A O 1
ATOM 1578 N N . ASP A 1 197 ? -8.391 -12.994 25.728 1.00 79.25 197 ASP A N 1
ATOM 1579 C CA . ASP A 1 197 ? -8.349 -14.469 25.670 1.00 79.25 197 ASP A CA 1
ATOM 1580 C C . ASP A 1 197 ? -9.586 -15.104 25.022 1.00 79.25 197 ASP A C 1
ATOM 1582 O O . ASP A 1 197 ? -9.488 -16.079 24.279 1.00 79.25 197 ASP A O 1
ATOM 1586 N N . LYS A 1 198 ? -10.765 -14.510 25.247 1.00 73.94 198 LYS A N 1
ATOM 1587 C CA . LYS A 1 198 ? -12.043 -14.964 24.671 1.00 73.94 198 LYS A CA 1
ATOM 1588 C C . LYS A 1 198 ? -12.064 -14.946 23.137 1.00 73.94 198 LYS A C 1
ATOM 1590 O O . LYS A 1 198 ? -12.826 -15.703 22.543 1.00 73.94 198 LYS A O 1
ATOM 1595 N N . LEU A 1 199 ? -11.285 -14.065 22.504 1.00 73.56 199 LEU A N 1
ATOM 1596 C CA . LEU A 1 199 ? -11.160 -13.966 21.045 1.00 73.56 199 LEU A CA 1
ATOM 1597 C C . LEU A 1 199 ? -10.037 -14.853 20.492 1.00 73.56 199 LEU A C 1
ATOM 1599 O O . LEU A 1 199 ? -10.085 -15.230 19.323 1.00 73.56 199 LEU A O 1
ATOM 1603 N N . ILE A 1 200 ? -9.056 -15.207 21.324 1.00 73.06 200 ILE A N 1
ATOM 1604 C CA . ILE A 1 200 ? -7.955 -16.112 20.974 1.00 73.06 200 ILE A CA 1
ATOM 1605 C C . ILE A 1 200 ? -8.447 -17.566 21.003 1.00 73.06 200 ILE A C 1
ATOM 1607 O O . ILE A 1 200 ? -8.227 -18.324 20.055 1.00 73.06 200 ILE A O 1
ATOM 1611 N N . HIS A 1 201 ? -9.186 -17.920 22.057 1.00 68.31 201 HIS A N 1
ATOM 1612 C CA . HIS A 1 201 ? -9.779 -19.233 22.285 1.00 68.31 201 HIS A CA 1
ATOM 1613 C C . HIS A 1 201 ? -11.302 -19.093 22.428 1.00 68.31 201 HIS A C 1
ATOM 1615 O O . HIS A 1 201 ? -11.804 -18.942 23.548 1.00 68.31 201 HIS A O 1
ATOM 1621 N N . PRO A 1 202 ? -12.076 -19.132 21.327 1.00 56.62 202 PRO A N 1
ATOM 1622 C CA . PRO A 1 202 ? -13.525 -19.206 21.444 1.00 56.62 202 PRO A CA 1
ATOM 1623 C C . PRO A 1 202 ? -13.872 -20.477 22.226 1.00 56.62 202 PRO A C 1
ATOM 1625 O O . PRO A 1 202 ? -13.544 -21.587 21.808 1.00 56.62 202 PRO A O 1
ATOM 1628 N N . LYS A 1 203 ? -14.474 -20.303 23.410 1.00 44.91 203 LYS A N 1
ATOM 1629 C CA . LYS A 1 203 ? -14.886 -21.405 24.288 1.00 44.91 203 LYS A CA 1
ATOM 1630 C C . LYS A 1 203 ? -15.710 -22.396 23.451 1.00 44.91 203 LYS A C 1
ATOM 1632 O O . LYS A 1 203 ? -16.618 -21.930 22.760 1.00 44.91 203 LYS A O 1
ATOM 1637 N N . PRO A 1 204 ? -15.429 -23.712 23.482 1.00 46.97 204 PRO A N 1
ATOM 1638 C CA . PRO A 1 204 ? -16.218 -24.673 22.727 1.00 46.97 204 PRO A CA 1
ATOM 1639 C C . PRO A 1 204 ? -17.675 -24.541 23.160 1.00 46.97 204 PRO A C 1
ATOM 1641 O O . PRO A 1 204 ? -18.017 -24.726 24.331 1.00 46.97 204 PRO A O 1
ATOM 1644 N N . THR A 1 205 ? -18.526 -24.147 22.219 1.00 47.12 205 THR A N 1
ATOM 1645 C CA . THR A 1 205 ? -19.975 -24.190 22.373 1.00 47.12 205 THR A CA 1
ATOM 1646 C C . THR A 1 205 ? -20.339 -25.627 22.752 1.00 47.12 205 THR A C 1
ATOM 1648 O O . THR A 1 205 ? -19.837 -26.546 22.101 1.00 47.12 205 THR A O 1
ATOM 1651 N N . PRO A 1 206 ? -21.164 -25.875 23.786 1.00 41.84 206 PRO A N 1
ATOM 1652 C CA . PRO A 1 206 ? -21.621 -27.226 24.079 1.00 41.84 206 PRO A CA 1
ATOM 1653 C C . PRO A 1 206 ? -22.423 -27.746 22.879 1.00 41.84 206 PRO A C 1
ATOM 1655 O O . PRO A 1 206 ? -23.580 -27.386 22.676 1.00 41.84 206 PRO A O 1
ATOM 1658 N N . SER A 1 207 ? -21.766 -28.560 22.052 1.00 40.00 207 SER A N 1
ATOM 1659 C CA . SER A 1 207 ? -22.362 -29.284 20.937 1.00 40.00 207 SER A CA 1
ATOM 1660 C C . SER A 1 207 ? -23.426 -30.225 21.491 1.00 40.00 207 SER A C 1
ATOM 1662 O O . SER A 1 207 ? -23.112 -31.254 22.085 1.00 40.00 207 SER A O 1
ATOM 1664 N N . THR A 1 208 ? -24.694 -29.876 21.292 1.00 44.97 208 THR A N 1
ATOM 1665 C CA . THR A 1 208 ? -25.849 -30.752 21.526 1.00 44.97 208 THR A CA 1
ATOM 1666 C C . THR A 1 208 ? -26.030 -31.678 20.315 1.00 44.97 208 THR A C 1
ATOM 1668 O O . THR A 1 208 ? -27.048 -31.653 19.633 1.00 44.97 208 THR A O 1
ATOM 1671 N N . GLY A 1 209 ? -24.996 -32.457 19.996 1.00 50.44 209 GLY A N 1
ATOM 1672 C CA . GLY A 1 209 ? -24.986 -33.423 18.895 1.00 50.44 209 GLY A CA 1
ATOM 1673 C C . GLY A 1 209 ? -24.442 -34.771 19.375 1.00 50.44 209 GLY A C 1
ATOM 1674 O O . GLY A 1 209 ? -23.587 -34.781 20.263 1.00 50.44 209 GLY A O 1
ATOM 1675 N N . PRO A 1 210 ? -24.947 -35.904 18.854 1.00 45.50 210 PRO A N 1
ATOM 1676 C CA . PRO A 1 210 ? -24.617 -37.227 19.371 1.00 45.50 210 PRO A CA 1
ATOM 1677 C C . PRO A 1 210 ? -23.117 -37.515 19.234 1.00 45.50 210 PRO A C 1
ATOM 1679 O O . PRO A 1 210 ? -22.515 -37.319 18.180 1.00 45.50 210 PRO A O 1
ATOM 1682 N N . SER A 1 211 ? -22.522 -37.976 20.331 1.00 46.56 211 SER A N 1
ATOM 1683 C CA . SER A 1 211 ? -21.111 -38.334 20.446 1.00 46.56 211 SER A CA 1
ATOM 1684 C C . SER A 1 211 ? -20.777 -39.550 19.581 1.00 46.56 211 SER A C 1
ATOM 1686 O O . SER A 1 211 ? -21.232 -40.658 19.865 1.00 46.56 211 SER A O 1
ATOM 1688 N N . ILE A 1 212 ? -19.945 -39.350 18.559 1.00 49.75 212 ILE A N 1
ATOM 1689 C CA . ILE A 1 212 ? -19.255 -40.439 17.856 1.00 49.75 212 ILE A CA 1
ATOM 1690 C C . ILE A 1 212 ? -18.053 -40.859 18.725 1.00 49.75 212 ILE A C 1
ATOM 1692 O O . ILE A 1 212 ? -17.332 -39.983 19.213 1.00 49.75 212 ILE A O 1
ATOM 1696 N N . PRO A 1 213 ? -17.827 -42.162 18.974 1.00 48.31 213 PRO A N 1
ATOM 1697 C CA . PRO A 1 213 ? -16.741 -42.624 19.832 1.00 48.31 213 PRO A CA 1
ATOM 1698 C C . PRO A 1 213 ? -15.355 -42.316 19.241 1.00 48.31 213 PRO A C 1
ATOM 1700 O O . PRO A 1 213 ? -15.097 -42.493 18.053 1.00 48.31 213 PRO A O 1
ATOM 1703 N N . VAL A 1 214 ? -14.446 -41.901 20.127 1.00 49.84 214 VAL A N 1
ATOM 1704 C CA . VAL A 1 214 ? -13.074 -41.414 19.867 1.00 49.84 214 VAL A CA 1
ATOM 1705 C C . VAL A 1 214 ? -12.152 -42.461 19.209 1.00 49.84 214 VAL A C 1
ATOM 1707 O O . VAL A 1 214 ? -11.074 -42.126 18.726 1.00 49.84 214 VAL A O 1
ATOM 1710 N N . SER A 1 215 ? -12.574 -43.724 19.103 1.00 44.28 215 SER A N 1
ATOM 1711 C CA . SER A 1 215 ? -11.770 -44.804 18.511 1.00 44.28 215 SER A CA 1
ATOM 1712 C C . SER A 1 215 ? -11.589 -44.733 16.987 1.00 44.28 215 SER A C 1
ATOM 1714 O O . SER A 1 215 ? -10.780 -45.493 16.466 1.00 44.28 215 SER A O 1
ATOM 1716 N N . SER A 1 216 ? -12.270 -43.832 16.268 1.00 41.16 216 SER A N 1
ATOM 1717 C CA . SER A 1 216 ? -12.106 -43.666 14.807 1.00 41.16 216 SER A CA 1
ATOM 1718 C C . SER A 1 216 ? -11.136 -42.552 14.378 1.00 41.16 216 SER A C 1
ATOM 1720 O O . SER A 1 216 ? -11.016 -42.305 13.185 1.00 41.16 216 SER A O 1
ATOM 1722 N N . LEU A 1 217 ? -10.443 -41.874 15.305 1.00 42.25 217 LEU A N 1
ATOM 1723 C CA . LEU A 1 217 ? -9.571 -40.720 14.995 1.00 42.25 217 LEU A CA 1
ATOM 1724 C C . LEU A 1 217 ? -8.060 -40.989 15.118 1.00 42.25 217 LEU A C 1
ATOM 1726 O O . LEU A 1 217 ? -7.264 -40.056 15.051 1.00 42.25 217 LEU A O 1
ATOM 1730 N N . LEU A 1 218 ? -7.642 -42.243 15.287 1.00 44.94 218 LEU A N 1
ATOM 1731 C CA . LEU A 1 218 ? -6.226 -42.619 15.310 1.00 44.94 218 LEU A CA 1
ATOM 1732 C C . LEU A 1 218 ? -5.772 -43.087 13.924 1.00 44.94 218 LEU A C 1
ATOM 1734 O O . LEU A 1 218 ? -5.512 -44.266 13.707 1.00 44.94 218 LEU A O 1
ATOM 1738 N N . GLU A 1 219 ? -5.640 -42.139 12.999 1.00 35.09 219 GLU A N 1
ATOM 1739 C CA . GLU A 1 219 ? -4.662 -42.258 11.917 1.00 35.09 219 GLU A CA 1
ATOM 1740 C C . GLU A 1 219 ? -3.487 -41.321 12.234 1.00 35.09 219 GLU A C 1
ATOM 1742 O O . GLU A 1 219 ? -3.711 -40.173 12.630 1.00 35.09 219 GLU A O 1
ATOM 1747 N N . PRO A 1 220 ? -2.230 -41.786 12.123 1.00 36.56 220 PRO A N 1
ATOM 1748 C CA . PRO A 1 220 ? -1.072 -40.948 12.385 1.00 36.56 220 PRO A CA 1
ATOM 1749 C C . PRO A 1 220 ? -0.979 -39.859 11.312 1.00 36.56 220 PRO A C 1
ATOM 1751 O O . PRO A 1 220 ? -0.720 -40.135 10.142 1.00 36.56 220 PRO A O 1
ATOM 1754 N N . THR A 1 221 ? -1.168 -38.606 11.723 1.00 32.66 221 THR A N 1
ATOM 1755 C CA . THR A 1 221 ? -0.846 -37.427 10.919 1.00 32.66 221 THR A CA 1
ATOM 1756 C C . THR A 1 221 ? 0.625 -37.504 10.497 1.00 32.66 221 THR A C 1
ATOM 1758 O O . THR A 1 221 ? 1.496 -37.616 11.366 1.00 32.66 221 THR A O 1
ATOM 1761 N N . PRO A 1 222 ? 0.950 -37.434 9.192 1.00 36.62 222 PRO A N 1
ATOM 1762 C CA . PRO A 1 222 ? 2.328 -37.263 8.768 1.00 36.62 222 PRO A CA 1
ATOM 1763 C C . PRO A 1 222 ? 2.845 -35.948 9.348 1.00 36.62 222 PRO A C 1
ATOM 1765 O O . PRO A 1 222 ? 2.134 -34.942 9.347 1.00 36.62 222 PRO A O 1
ATOM 1768 N N . ALA A 1 223 ? 4.072 -35.993 9.862 1.00 36.38 223 ALA A N 1
ATOM 1769 C CA . ALA A 1 223 ? 4.796 -34.867 10.423 1.00 36.38 223 ALA A CA 1
ATOM 1770 C C . ALA A 1 223 ? 4.554 -33.574 9.630 1.00 36.38 223 ALA A C 1
ATOM 1772 O O . ALA A 1 223 ? 4.708 -33.540 8.410 1.00 36.38 223 ALA A O 1
ATOM 1773 N N . THR A 1 224 ? 4.175 -32.533 10.366 1.00 38.34 224 THR A N 1
ATOM 1774 C CA . THR A 1 224 ? 3.959 -31.155 9.936 1.00 38.34 224 THR A CA 1
ATOM 1775 C C . THR A 1 224 ? 5.052 -30.699 8.969 1.00 38.34 224 THR A C 1
ATOM 1777 O O . THR A 1 224 ? 6.121 -30.251 9.382 1.00 38.34 224 THR A O 1
ATOM 1780 N N . ALA A 1 225 ? 4.783 -30.797 7.668 1.00 37.22 225 ALA A N 1
ATOM 1781 C CA . ALA A 1 225 ? 5.456 -29.960 6.693 1.00 37.22 225 ALA A CA 1
ATOM 1782 C C . ALA A 1 225 ? 5.124 -28.511 7.069 1.00 37.22 225 ALA A C 1
ATOM 1784 O O . ALA A 1 225 ? 3.956 -28.188 7.304 1.00 37.22 225 ALA A O 1
ATOM 1785 N N . ALA A 1 226 ? 6.144 -27.659 7.191 1.00 40.41 226 ALA A N 1
ATOM 1786 C CA . ALA A 1 226 ? 5.938 -26.226 7.355 1.00 40.41 226 ALA A CA 1
ATOM 1787 C C . ALA A 1 226 ? 4.922 -25.751 6.297 1.00 40.41 226 ALA A C 1
ATOM 1789 O O . ALA A 1 226 ? 5.015 -26.199 5.148 1.00 40.41 226 ALA A O 1
ATOM 1790 N N . PRO A 1 227 ? 3.929 -24.918 6.660 1.00 43.97 227 PRO A N 1
ATOM 1791 C CA . PRO A 1 227 ? 2.955 -24.446 5.689 1.00 43.97 227 PRO A CA 1
ATOM 1792 C C . PRO A 1 227 ? 3.719 -23.769 4.549 1.00 43.97 227 PRO A C 1
ATOM 1794 O O . PRO A 1 227 ? 4.601 -22.950 4.800 1.00 43.97 227 PRO A O 1
ATOM 1797 N N . ALA A 1 228 ? 3.401 -24.150 3.311 1.00 48.56 228 ALA A N 1
ATOM 1798 C CA . ALA A 1 228 ? 4.082 -23.684 2.101 1.00 48.56 228 ALA A CA 1
ATOM 1799 C C . ALA A 1 228 ? 4.061 -22.147 1.929 1.00 48.56 228 ALA A C 1
ATOM 1801 O O . ALA A 1 228 ? 4.823 -21.624 1.127 1.00 48.56 228 ALA A O 1
ATOM 1802 N N . ASP A 1 229 ? 3.254 -21.449 2.735 1.00 53.00 229 ASP A N 1
ATOM 1803 C CA . ASP A 1 229 ? 3.035 -20.002 2.746 1.00 53.00 229 ASP A CA 1
ATOM 1804 C C . ASP A 1 229 ? 3.516 -19.323 4.048 1.00 53.00 229 ASP A C 1
ATOM 1806 O O . ASP A 1 229 ? 2.968 -18.310 4.489 1.00 53.00 229 ASP A O 1
ATOM 1810 N N . SER A 1 230 ? 4.529 -19.875 4.729 1.00 68.94 230 SER A N 1
ATOM 1811 C CA . SER A 1 230 ? 5.197 -19.131 5.804 1.00 68.94 230 SER A CA 1
ATOM 1812 C C . SER A 1 230 ? 5.925 -17.905 5.230 1.00 68.94 230 SER A C 1
ATOM 1814 O O . SER A 1 230 ? 6.386 -17.919 4.088 1.00 68.94 230 SER A O 1
ATOM 1816 N N . LEU A 1 231 ? 6.070 -16.833 6.021 1.00 74.50 231 LEU A N 1
ATOM 1817 C CA . LEU A 1 231 ? 6.844 -15.650 5.607 1.00 74.50 231 LEU A CA 1
ATOM 1818 C C . LEU A 1 231 ? 8.249 -16.043 5.118 1.00 74.50 231 LEU A C 1
ATOM 1820 O O . LEU A 1 231 ? 8.720 -15.512 4.122 1.00 74.50 231 LEU A O 1
ATOM 1824 N N . GLU A 1 232 ? 8.861 -17.035 5.765 1.00 77.31 232 GLU A N 1
ATOM 1825 C CA . GLU A 1 232 ? 10.151 -17.619 5.385 1.00 77.31 232 GLU A CA 1
ATOM 1826 C C . GLU A 1 232 ? 10.130 -18.240 3.978 1.00 77.31 232 GLU A C 1
ATOM 1828 O O . GLU A 1 232 ? 11.097 -18.108 3.230 1.00 77.31 232 GLU A O 1
ATOM 1833 N N . ALA A 1 233 ? 9.036 -18.902 3.587 1.00 77.94 233 ALA A N 1
ATOM 1834 C CA . ALA A 1 233 ? 8.886 -19.464 2.248 1.00 77.94 233 ALA A CA 1
ATOM 1835 C C . ALA A 1 233 ? 8.776 -18.361 1.184 1.00 77.94 233 ALA A C 1
ATOM 1837 O O . ALA A 1 233 ? 9.449 -18.436 0.156 1.00 77.94 233 ALA A O 1
ATOM 1838 N N . ILE A 1 234 ? 8.009 -17.300 1.458 1.00 79.06 234 ILE A N 1
ATOM 1839 C CA . ILE A 1 234 ? 7.867 -16.143 0.556 1.00 79.06 234 ILE A CA 1
ATOM 1840 C C . ILE A 1 234 ? 9.207 -15.412 0.416 1.00 79.06 234 ILE A C 1
ATOM 1842 O O . ILE A 1 234 ? 9.641 -15.083 -0.686 1.00 79.06 234 ILE A O 1
ATOM 1846 N N . GLU A 1 235 ? 9.895 -15.190 1.532 1.00 83.62 235 GLU A N 1
ATOM 1847 C CA . GLU A 1 235 ? 11.239 -14.617 1.579 1.00 83.62 235 GLU A CA 1
ATOM 1848 C C . GLU A 1 235 ? 12.239 -15.436 0.753 1.00 83.62 235 GLU A C 1
ATOM 1850 O O . GLU A 1 235 ? 12.990 -14.883 -0.056 1.00 83.62 235 GLU A O 1
ATOM 1855 N N . LYS A 1 236 ? 12.177 -16.765 0.867 1.00 83.88 236 LYS A N 1
ATOM 1856 C CA . LYS A 1 236 ? 12.980 -17.685 0.061 1.00 83.88 236 LYS A CA 1
ATOM 1857 C C . LYS A 1 236 ? 12.632 -17.614 -1.426 1.00 83.88 236 LYS A C 1
ATOM 1859 O O . LYS A 1 236 ? 13.532 -17.687 -2.259 1.00 83.88 236 LYS A O 1
ATOM 1864 N N . GLU A 1 237 ? 11.363 -17.447 -1.795 1.00 83.31 237 GLU A N 1
ATOM 1865 C CA . GLU A 1 237 ? 10.983 -17.229 -3.196 1.00 83.31 237 GLU A CA 1
ATOM 1866 C C . GLU A 1 237 ? 11.567 -15.930 -3.759 1.00 83.31 237 GLU A C 1
ATOM 1868 O O . GLU A 1 237 ? 12.070 -15.923 -4.887 1.00 83.31 237 GLU A O 1
ATOM 1873 N N . VAL A 1 238 ? 11.539 -14.843 -2.979 1.00 83.12 238 VAL A N 1
ATOM 1874 C CA . VAL A 1 238 ? 12.175 -13.571 -3.356 1.00 83.12 238 VAL A CA 1
ATOM 1875 C C . VAL A 1 238 ? 13.674 -13.779 -3.561 1.00 83.12 238 VAL A C 1
ATOM 1877 O O . VAL A 1 238 ? 14.229 -13.328 -4.564 1.00 83.12 238 VAL A O 1
ATOM 1880 N N . GLU A 1 239 ? 14.328 -14.512 -2.662 1.00 84.88 239 GLU A N 1
ATOM 1881 C CA . GLU A 1 239 ? 15.751 -14.827 -2.765 1.00 84.88 239 GLU A CA 1
ATOM 1882 C C . GLU A 1 239 ? 16.083 -15.663 -4.011 1.00 84.88 239 GLU A C 1
ATOM 1884 O O . GLU A 1 239 ? 17.021 -15.343 -4.745 1.00 84.88 239 GLU A O 1
ATOM 1889 N N . VAL A 1 240 ? 15.286 -16.694 -4.305 1.00 85.25 240 VAL A N 1
ATOM 1890 C CA . VAL A 1 240 ? 15.428 -17.508 -5.522 1.00 85.25 240 VAL A CA 1
ATOM 1891 C C . VAL A 1 240 ? 15.266 -16.645 -6.774 1.00 85.25 240 VAL A C 1
ATOM 1893 O O . VAL A 1 240 ? 16.041 -16.785 -7.722 1.00 85.25 240 VAL A O 1
ATOM 1896 N N . ALA A 1 241 ? 14.300 -15.728 -6.784 1.00 81.38 241 ALA A N 1
ATOM 1897 C CA . ALA A 1 241 ? 14.076 -14.826 -7.907 1.00 81.38 241 ALA A CA 1
ATOM 1898 C C . ALA A 1 241 ? 15.238 -13.826 -8.094 1.00 81.38 241 ALA A C 1
ATOM 1900 O O . ALA A 1 241 ? 15.621 -13.533 -9.228 1.00 81.38 241 ALA A O 1
ATOM 1901 N N . LEU A 1 242 ? 15.856 -13.347 -7.007 1.00 82.25 242 LEU A N 1
ATOM 1902 C CA . LEU A 1 242 ? 17.083 -12.542 -7.075 1.00 82.25 242 LEU A CA 1
ATOM 1903 C C . LEU A 1 242 ? 18.247 -13.342 -7.673 1.00 82.25 242 LEU A C 1
ATOM 1905 O O . LEU A 1 242 ? 18.909 -12.861 -8.593 1.00 82.25 242 LEU A O 1
ATOM 1909 N N . ASN A 1 243 ? 18.443 -14.586 -7.225 1.00 83.25 243 ASN A N 1
ATOM 1910 C CA . ASN A 1 243 ? 19.490 -15.473 -7.748 1.00 83.25 243 ASN A CA 1
ATOM 1911 C C . ASN A 1 243 ? 19.326 -15.719 -9.260 1.00 83.25 243 ASN A C 1
ATOM 1913 O O . ASN A 1 243 ? 20.308 -15.816 -9.993 1.00 83.25 243 ASN A O 1
ATOM 1917 N N . GLN A 1 244 ? 18.084 -15.777 -9.751 1.00 80.94 244 GLN A N 1
ATOM 1918 C CA . GLN A 1 244 ? 17.786 -15.912 -11.179 1.00 80.94 244 GLN A CA 1
ATOM 1919 C C . GLN A 1 244 ? 18.194 -14.690 -12.013 1.00 80.94 244 GLN A C 1
ATOM 1921 O O . GLN A 1 244 ? 18.558 -14.855 -13.181 1.00 80.94 244 GLN A O 1
ATOM 1926 N N . LEU A 1 245 ? 18.112 -13.477 -11.456 1.00 78.44 245 LEU A N 1
ATOM 1927 C CA . LEU A 1 245 ? 18.604 -12.269 -12.124 1.00 78.44 245 LEU A CA 1
ATOM 1928 C C . LEU A 1 245 ? 20.135 -12.238 -12.152 1.00 78.44 245 LEU A C 1
ATOM 1930 O O . LEU A 1 245 ? 20.717 -11.849 -13.167 1.00 78.44 245 LEU A O 1
ATOM 1934 N N . GLU A 1 246 ? 20.786 -12.683 -11.076 1.00 80.81 246 GLU A N 1
ATOM 1935 C CA . GLU A 1 246 ? 22.249 -12.789 -11.005 1.00 80.81 246 GLU A CA 1
ATOM 1936 C C . GLU A 1 246 ? 22.792 -13.799 -12.014 1.00 80.81 246 GLU A C 1
ATOM 1938 O O . GLU A 1 246 ? 23.685 -13.472 -12.795 1.00 80.81 246 GLU A O 1
ATOM 1943 N N . SER A 1 247 ? 22.202 -14.997 -12.085 1.00 79.75 247 SER A N 1
ATOM 1944 C CA . SER A 1 247 ? 22.646 -16.038 -13.021 1.00 79.75 247 SER A CA 1
ATOM 1945 C C . SER A 1 247 ? 22.507 -15.626 -14.492 1.00 79.75 247 SER A C 1
ATOM 1947 O O . SER A 1 247 ? 23.184 -16.177 -15.355 1.00 79.75 247 SER A O 1
ATOM 1949 N N . ARG A 1 248 ? 21.626 -14.662 -14.790 1.00 76.75 248 ARG A N 1
ATOM 1950 C CA . ARG A 1 248 ? 21.407 -14.081 -16.126 1.00 76.75 248 ARG A CA 1
ATOM 1951 C C . ARG A 1 248 ? 22.270 -12.839 -16.397 1.00 76.75 248 ARG A C 1
ATOM 1953 O O . ARG A 1 248 ? 22.165 -12.240 -17.467 1.00 76.75 248 ARG A O 1
ATOM 1960 N N . GLY A 1 249 ? 23.085 -12.404 -15.434 1.00 71.88 249 GLY A N 1
ATOM 1961 C CA . GLY A 1 249 ? 23.877 -11.171 -15.526 1.00 71.88 249 GLY A CA 1
ATOM 1962 C C . GLY A 1 249 ? 23.037 -9.885 -15.529 1.00 71.88 249 GLY A C 1
ATOM 1963 O O . GLY A 1 249 ? 23.535 -8.817 -15.889 1.00 71.88 249 GLY A O 1
ATOM 1964 N N . ALA A 1 250 ? 21.757 -9.975 -15.153 1.00 67.69 250 ALA A N 1
ATOM 1965 C CA . ALA A 1 250 ? 20.828 -8.848 -15.069 1.00 67.69 250 ALA A CA 1
ATOM 1966 C C . ALA A 1 250 ? 20.922 -8.098 -13.725 1.00 67.69 250 ALA A C 1
ATOM 1968 O O . ALA A 1 250 ? 20.473 -6.954 -13.625 1.00 67.69 250 ALA A O 1
ATOM 1969 N N . LEU A 1 251 ? 21.532 -8.727 -12.717 1.00 70.56 251 LEU A N 1
ATOM 1970 C CA . LEU A 1 251 ? 21.872 -8.157 -11.416 1.00 70.56 251 LEU A CA 1
ATOM 1971 C C . LEU A 1 251 ? 23.337 -8.482 -11.101 1.00 70.56 251 LEU A C 1
ATOM 1973 O O . LEU A 1 251 ? 23.766 -9.617 -11.290 1.00 70.56 251 LEU A O 1
ATOM 1977 N N . HIS A 1 252 ? 24.112 -7.498 -10.646 1.00 62.38 252 HIS A N 1
ATOM 1978 C CA . HIS A 1 252 ? 25.498 -7.727 -10.233 1.00 62.38 252 HIS A CA 1
ATOM 1979 C C . HIS A 1 252 ? 25.555 -8.030 -8.729 1.00 62.38 252 HIS A C 1
ATOM 1981 O O . HIS A 1 252 ? 24.944 -7.305 -7.945 1.00 62.38 252 HIS A O 1
ATOM 1987 N N . ASN A 1 253 ? 26.331 -9.037 -8.309 1.00 60.38 253 ASN A N 1
ATOM 1988 C CA . ASN A 1 253 ? 26.400 -9.465 -6.901 1.00 60.38 253 ASN A CA 1
ATOM 1989 C C . ASN A 1 253 ? 26.770 -8.326 -5.937 1.00 60.38 253 ASN A C 1
ATOM 1991 O O . ASN A 1 253 ? 26.258 -8.270 -4.826 1.00 60.38 253 ASN A O 1
ATOM 1995 N N . SER A 1 254 ? 27.624 -7.386 -6.358 1.00 53.56 254 SER A N 1
ATOM 1996 C CA . SER A 1 254 ? 28.006 -6.232 -5.523 1.00 53.56 254 SER A CA 1
ATOM 1997 C C . SER A 1 254 ? 26.915 -5.163 -5.393 1.00 53.56 254 SER A C 1
ATOM 1999 O O . SER A 1 254 ? 27.039 -4.270 -4.564 1.00 53.56 254 SER A O 1
ATOM 2001 N N . SER A 1 255 ? 25.882 -5.214 -6.236 1.00 58.38 255 SER A N 1
ATOM 2002 C CA . SER A 1 255 ? 24.747 -4.286 -6.228 1.00 58.38 255 SER A CA 1
ATOM 2003 C C . SER A 1 255 ? 23.517 -4.888 -5.546 1.00 58.38 255 SER A C 1
ATOM 2005 O O . SER A 1 255 ? 22.574 -4.153 -5.251 1.00 58.38 255 SER A O 1
ATOM 2007 N N . ARG A 1 256 ? 23.529 -6.197 -5.252 1.00 64.88 256 ARG A N 1
ATOM 2008 C CA . ARG A 1 256 ? 22.432 -6.912 -4.598 1.00 64.88 256 ARG A CA 1
ATOM 2009 C C . ARG A 1 256 ? 22.171 -6.339 -3.202 1.00 64.88 256 ARG A C 1
ATOM 2011 O O . ARG A 1 256 ? 23.040 -6.328 -2.334 1.00 64.88 256 ARG A O 1
ATOM 2018 N N . MET A 1 257 ? 20.942 -5.889 -2.984 1.00 69.56 257 MET A N 1
ATOM 2019 C CA . MET A 1 257 ? 20.442 -5.500 -1.668 1.00 69.56 257 MET A CA 1
ATOM 2020 C C . MET A 1 257 ? 20.144 -6.757 -0.841 1.00 69.56 257 MET A C 1
ATOM 2022 O O . MET A 1 257 ? 19.644 -7.745 -1.387 1.00 69.56 257 MET A O 1
ATOM 2026 N N . SER A 1 258 ? 20.453 -6.741 0.459 1.00 71.44 258 SER A N 1
ATOM 2027 C CA . SER A 1 258 ? 20.053 -7.844 1.337 1.00 71.44 258 SER A CA 1
ATOM 2028 C C . SER A 1 258 ? 18.529 -7.913 1.424 1.00 71.44 258 SER A C 1
ATOM 2030 O O . SER A 1 258 ? 17.848 -6.893 1.309 1.00 71.44 258 SER A O 1
ATOM 2032 N N . LEU A 1 259 ? 17.994 -9.114 1.642 1.00 70.75 259 LEU A N 1
ATOM 2033 C CA . LEU A 1 259 ? 16.555 -9.304 1.798 1.00 70.75 259 LEU A CA 1
ATOM 2034 C C . LEU A 1 259 ? 16.001 -8.462 2.958 1.00 70.75 259 LEU A C 1
ATOM 2036 O O . LEU A 1 259 ? 14.973 -7.817 2.804 1.00 70.75 259 LEU A O 1
ATOM 2040 N N . GLU A 1 260 ? 16.735 -8.392 4.070 1.00 71.12 260 GLU A N 1
ATOM 2041 C CA . GLU A 1 260 ? 16.348 -7.581 5.227 1.00 71.12 260 GLU A CA 1
ATOM 2042 C C . GLU A 1 260 ? 16.240 -6.094 4.875 1.00 71.12 260 GLU A C 1
ATOM 2044 O O . GLU A 1 260 ? 15.247 -5.460 5.194 1.00 71.12 260 GLU A O 1
ATOM 2049 N N . PHE A 1 261 ? 17.207 -5.541 4.138 1.00 69.81 261 PHE A N 1
ATOM 2050 C CA . PHE A 1 261 ? 17.154 -4.134 3.731 1.00 69.81 261 PHE A CA 1
ATOM 2051 C C . PHE A 1 261 ? 16.073 -3.885 2.667 1.00 69.81 261 PHE A C 1
ATOM 2053 O O . PHE A 1 261 ? 15.510 -2.796 2.598 1.00 69.81 261 PHE A O 1
ATOM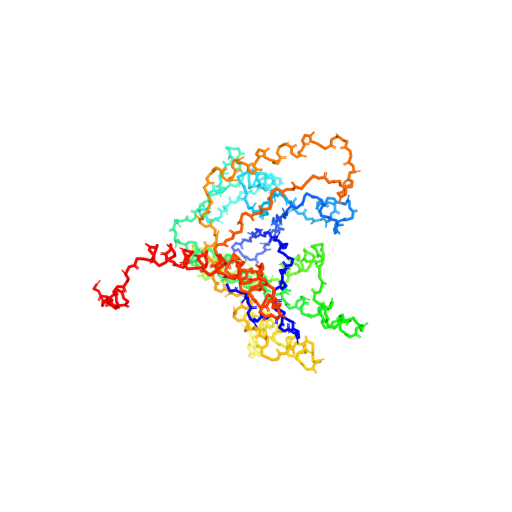 2060 N N . LEU A 1 262 ? 15.782 -4.880 1.822 1.00 73.19 262 LEU A N 1
ATOM 2061 C CA . LEU A 1 262 ? 14.738 -4.789 0.803 1.00 73.19 262 LEU A CA 1
ATOM 2062 C C . LEU A 1 262 ? 13.340 -4.727 1.428 1.00 73.19 262 LEU A C 1
ATOM 2064 O O . LEU A 1 262 ? 12.483 -3.995 0.937 1.00 73.19 262 LEU A O 1
ATOM 2068 N N . LEU A 1 263 ? 13.111 -5.517 2.477 1.00 78.12 263 LEU A N 1
ATOM 2069 C CA . LEU A 1 263 ? 11.815 -5.613 3.138 1.00 78.12 263 LEU A CA 1
ATOM 2070 C C . LEU A 1 263 ? 11.655 -4.570 4.245 1.00 78.12 263 LEU A C 1
ATOM 2072 O O . LEU A 1 263 ? 10.585 -3.984 4.350 1.00 78.12 263 LEU A O 1
ATOM 2076 N N . ASP A 1 264 ? 12.708 -4.275 4.999 1.00 73.06 264 ASP A N 1
ATOM 2077 C CA . ASP A 1 264 ? 12.683 -3.347 6.131 1.00 73.06 264 ASP A CA 1
ATOM 2078 C C . ASP A 1 264 ? 13.890 -2.382 6.061 1.00 73.06 264 ASP A C 1
ATOM 2080 O O . ASP A 1 264 ? 14.863 -2.507 6.812 1.00 73.06 264 ASP A O 1
ATOM 2084 N N . PRO A 1 265 ? 13.880 -1.412 5.124 1.00 63.84 265 PRO A N 1
ATOM 2085 C CA . PRO A 1 265 ? 14.975 -0.464 4.976 1.00 63.84 265 PRO A CA 1
ATOM 2086 C C . PRO A 1 265 ? 15.115 0.442 6.218 1.00 63.84 265 PRO A C 1
ATOM 2088 O O . PRO A 1 265 ? 14.125 0.983 6.722 1.00 63.84 265 PRO A O 1
ATOM 2091 N N . PRO A 1 266 ? 16.347 0.692 6.697 1.00 46.44 266 PRO A N 1
ATOM 2092 C CA . PRO A 1 266 ? 16.591 1.579 7.828 1.00 46.44 266 PRO A CA 1
ATOM 2093 C C . PRO A 1 266 ? 16.107 3.005 7.518 1.00 46.44 266 PRO A C 1
ATOM 2095 O O . PRO A 1 266 ? 16.498 3.596 6.511 1.00 46.44 266 PRO A O 1
ATOM 2098 N N . GLY A 1 267 ? 15.264 3.553 8.400 1.00 46.75 267 GLY A N 1
ATOM 2099 C CA . GLY A 1 267 ? 14.701 4.908 8.300 1.00 46.75 267 GLY A CA 1
ATOM 2100 C C . GLY A 1 267 ? 13.218 4.984 7.908 1.00 46.75 267 GLY A C 1
ATOM 2101 O O . GLY A 1 267 ? 12.643 6.066 7.966 1.00 46.75 267 GLY A O 1
ATOM 2102 N N . GLU A 1 268 ? 12.557 3.871 7.566 1.00 54.97 268 GLU A N 1
ATOM 2103 C CA . GLU A 1 268 ? 11.114 3.876 7.245 1.00 54.97 268 GLU A CA 1
ATOM 2104 C C . GLU A 1 268 ? 10.234 4.322 8.429 1.00 54.97 268 GLU A C 1
ATOM 2106 O O . GLU A 1 268 ? 9.179 4.921 8.234 1.00 54.97 268 GLU A O 1
ATOM 2111 N N . HIS A 1 269 ? 10.710 4.117 9.661 1.00 47.12 269 HIS A N 1
ATOM 2112 C CA . HIS A 1 269 ? 10.000 4.488 10.887 1.00 47.12 269 HIS A CA 1
ATOM 2113 C C . HIS A 1 269 ? 10.138 5.970 11.294 1.00 47.12 269 HIS A C 1
ATOM 2115 O O . HIS A 1 269 ? 9.373 6.421 12.141 1.00 47.12 269 HIS A O 1
ATOM 2121 N N . GLU A 1 270 ? 11.072 6.741 10.717 1.00 35.06 270 GLU A N 1
ATOM 2122 C CA . GLU A 1 270 ? 11.328 8.145 11.113 1.00 35.06 270 GLU A CA 1
ATOM 2123 C C . GLU A 1 270 ? 10.503 9.179 10.320 1.00 35.06 270 GLU A C 1
ATOM 2125 O O . GLU A 1 270 ? 10.374 10.325 10.740 1.00 35.06 270 GLU A O 1
ATOM 2130 N N . VAL A 1 271 ? 9.916 8.809 9.175 1.00 39.78 271 VAL A N 1
ATOM 2131 C CA . VAL A 1 271 ? 9.387 9.790 8.201 1.00 39.78 271 VAL A CA 1
ATOM 2132 C C . VAL A 1 271 ? 7.960 10.278 8.514 1.00 39.78 271 VAL A C 1
ATOM 2134 O O . VAL A 1 271 ? 7.522 11.284 7.962 1.00 39.78 271 VAL A O 1
ATOM 2137 N N . LEU A 1 272 ? 7.222 9.623 9.416 1.00 41.66 272 LEU A N 1
ATOM 2138 C CA . LEU A 1 272 ? 5.794 9.912 9.640 1.00 41.66 272 LEU A CA 1
ATOM 2139 C C . LEU A 1 272 ? 5.500 10.941 10.750 1.00 41.66 272 LEU A C 1
ATOM 2141 O O . LEU A 1 272 ? 4.341 11.312 10.930 1.00 41.66 272 LEU A O 1
ATOM 2145 N N . THR A 1 273 ? 6.504 11.428 11.488 1.00 35.19 273 THR A N 1
ATOM 2146 C CA . THR A 1 273 ? 6.283 12.267 12.686 1.00 35.19 273 THR A CA 1
ATOM 2147 C C . THR A 1 273 ? 6.472 13.773 12.495 1.00 35.19 273 THR A C 1
ATOM 2149 O O . THR A 1 273 ? 6.091 14.534 13.381 1.00 35.19 273 THR A O 1
ATOM 2152 N N . GLU A 1 274 ? 6.997 14.244 11.361 1.00 37.06 274 GLU A N 1
ATOM 2153 C CA . GLU A 1 274 ? 7.308 15.670 11.161 1.00 37.06 274 GLU A CA 1
ATOM 2154 C C . GLU A 1 274 ? 6.542 16.286 9.981 1.00 37.06 274 GLU A C 1
ATOM 2156 O O . GLU A 1 274 ? 7.112 16.662 8.960 1.00 37.06 274 GLU A O 1
ATOM 2161 N N . THR A 1 275 ? 5.227 16.451 10.126 1.00 49.12 275 THR A N 1
ATOM 2162 C CA . THR A 1 275 ? 4.499 17.459 9.337 1.00 49.12 275 THR A CA 1
ATOM 2163 C C . THR A 1 275 ? 3.667 18.334 10.239 1.00 49.12 275 THR A C 1
ATOM 2165 O O . THR A 1 275 ? 2.727 17.857 10.874 1.00 49.12 275 THR A O 1
ATOM 2168 N N . ALA A 1 276 ? 4.006 19.619 10.265 1.00 45.78 276 ALA A N 1
ATOM 2169 C CA . ALA A 1 276 ? 3.225 20.638 10.943 1.00 45.78 276 ALA A CA 1
ATOM 2170 C C . ALA A 1 276 ? 1.866 20.833 10.248 1.00 45.78 276 ALA A C 1
ATOM 2172 O O . ALA A 1 276 ? 1.762 20.747 9.025 1.00 45.78 276 ALA A O 1
ATOM 2173 N N . ASP A 1 277 ? 0.832 21.171 11.015 1.00 43.25 277 ASP A N 1
ATOM 2174 C CA . ASP A 1 277 ? -0.544 21.372 10.532 1.00 43.25 277 ASP A CA 1
ATOM 2175 C C . ASP A 1 277 ? -0.663 22.400 9.377 1.00 43.25 277 ASP A C 1
ATOM 2177 O O . ASP A 1 277 ? -1.575 22.324 8.552 1.00 43.25 277 ASP A O 1
ATOM 2181 N N . GLN A 1 278 ? 0.301 23.321 9.247 1.00 42.25 278 GLN A N 1
ATOM 2182 C CA . GLN A 1 278 ? 0.413 24.291 8.143 1.00 42.25 278 GLN A CA 1
ATOM 2183 C C . GLN A 1 278 ? 0.687 23.654 6.773 1.00 42.25 278 GLN A C 1
ATOM 2185 O O . GLN A 1 278 ? 0.202 24.136 5.745 1.00 42.25 278 GLN A O 1
ATOM 2190 N N . ASP A 1 279 ? 1.415 22.544 6.749 1.00 47.69 279 ASP A N 1
ATOM 2191 C CA . ASP A 1 279 ? 1.730 21.801 5.531 1.00 47.69 279 ASP A CA 1
ATOM 2192 C C . ASP A 1 279 ? 0.528 21.001 5.020 1.00 47.69 279 ASP A C 1
ATOM 2194 O O . ASP A 1 279 ? 0.399 20.751 3.821 1.00 47.69 279 ASP A O 1
ATOM 2198 N N . ILE A 1 280 ? -0.357 20.609 5.938 1.00 54.00 280 ILE A N 1
ATOM 2199 C CA . ILE A 1 280 ? -1.620 19.941 5.627 1.00 54.00 280 ILE A CA 1
ATOM 2200 C C . ILE A 1 280 ? -2.615 20.980 5.103 1.00 54.00 280 ILE A C 1
ATOM 2202 O O . ILE A 1 280 ? -3.220 20.771 4.054 1.00 54.00 280 ILE A O 1
ATOM 2206 N N . PHE A 1 281 ? -2.735 22.126 5.782 1.00 41.06 281 PHE A N 1
ATOM 2207 C CA . PHE A 1 281 ? -3.622 23.216 5.374 1.00 41.06 281 PHE A CA 1
ATOM 2208 C C . PHE A 1 281 ? -3.271 23.770 3.984 1.00 41.06 281 PHE A C 1
ATOM 2210 O O . PHE A 1 281 ? -4.145 23.900 3.130 1.00 41.06 281 PHE A O 1
ATOM 2217 N N . SER A 1 282 ? -1.989 24.028 3.712 1.00 48.88 282 SER A N 1
ATOM 2218 C CA . SER A 1 282 ? -1.539 24.493 2.392 1.00 48.88 282 SER A CA 1
ATOM 2219 C C . SER A 1 282 ? -1.818 23.472 1.283 1.00 48.88 282 SER A C 1
ATOM 2221 O O . SER A 1 282 ? -2.291 23.851 0.214 1.00 48.88 282 SER A O 1
ATOM 2223 N N . ALA A 1 283 ? -1.623 22.176 1.549 1.00 53.75 283 ALA A N 1
ATOM 2224 C CA . ALA A 1 283 ? -1.931 21.116 0.591 1.00 53.75 283 ALA A CA 1
ATOM 2225 C C . ALA A 1 283 ? -3.435 21.007 0.277 1.00 53.75 283 ALA A C 1
ATOM 2227 O O . ALA A 1 283 ? -3.797 20.755 -0.873 1.00 53.75 283 ALA A O 1
ATOM 2228 N N . VAL A 1 284 ? -4.304 21.226 1.272 1.00 51.19 284 VAL A N 1
ATOM 2229 C CA . VAL A 1 284 ? -5.765 21.266 1.089 1.00 51.19 284 VAL A CA 1
ATOM 2230 C C . VAL A 1 284 ? -6.174 22.466 0.237 1.00 51.19 284 VAL A C 1
ATOM 2232 O O . VAL A 1 284 ? -6.898 22.292 -0.741 1.00 51.19 284 VAL A O 1
ATOM 2235 N N . MET A 1 285 ? -5.648 23.657 0.535 1.00 56.28 285 MET A N 1
ATOM 2236 C CA . MET A 1 285 ? -5.946 24.865 -0.243 1.00 56.28 285 MET A CA 1
ATOM 2237 C C . MET A 1 285 ? -5.473 24.746 -1.700 1.00 56.28 285 MET A C 1
ATOM 2239 O O . MET A 1 285 ? -6.178 25.160 -2.617 1.00 56.28 285 MET A O 1
ATOM 2243 N N . SER A 1 286 ? -4.313 24.125 -1.941 1.00 52.69 286 SER A N 1
ATOM 2244 C CA . SER A 1 286 ? -3.835 23.851 -3.303 1.00 52.69 286 SER A CA 1
ATOM 2245 C C . SER A 1 286 ? -4.683 22.810 -4.043 1.00 52.69 286 SER A C 1
ATOM 2247 O O . SER A 1 286 ? -4.863 22.930 -5.252 1.00 52.69 286 SER A O 1
ATOM 2249 N N . ALA A 1 287 ? -5.214 21.799 -3.347 1.00 54.62 287 ALA A N 1
ATOM 2250 C CA . ALA A 1 287 ? -6.107 20.808 -3.949 1.00 54.62 287 ALA A CA 1
ATOM 2251 C C . ALA A 1 287 ? -7.455 21.428 -4.346 1.00 54.62 287 ALA A C 1
ATOM 2253 O O . ALA A 1 287 ? -7.947 21.163 -5.439 1.00 54.62 287 ALA A O 1
ATOM 2254 N N . GLN A 1 288 ? -7.994 22.311 -3.503 1.00 48.69 288 GLN A N 1
ATOM 2255 C CA . GLN A 1 288 ? -9.233 23.042 -3.769 1.00 48.69 288 GLN A CA 1
ATOM 2256 C C . GLN A 1 288 ? -9.086 23.969 -4.989 1.00 48.69 288 GLN A C 1
ATOM 2258 O O . GLN A 1 288 ? -9.915 23.931 -5.894 1.00 48.69 288 GLN A O 1
ATOM 2263 N N . ALA A 1 289 ? -7.961 24.688 -5.093 1.00 48.78 289 ALA A N 1
ATOM 2264 C CA . ALA A 1 289 ? -7.643 25.521 -6.256 1.00 48.78 289 ALA A CA 1
ATOM 2265 C C . ALA A 1 289 ? -7.447 24.709 -7.557 1.00 48.78 289 ALA A C 1
ATOM 2267 O O . ALA A 1 289 ? -7.832 25.151 -8.637 1.00 48.78 289 ALA A O 1
ATOM 2268 N N . ALA A 1 290 ? -6.877 23.501 -7.476 1.00 51.47 290 ALA A N 1
ATOM 2269 C CA . ALA A 1 290 ? -6.719 22.617 -8.635 1.00 51.47 290 ALA A CA 1
ATOM 2270 C C . ALA A 1 290 ? -8.049 22.002 -9.111 1.00 51.47 290 ALA A C 1
ATOM 2272 O O . ALA A 1 290 ? -8.167 21.609 -10.271 1.00 51.47 290 ALA A O 1
ATOM 2273 N N . GLN A 1 291 ? -9.042 21.916 -8.225 1.00 49.31 291 GLN A N 1
ATOM 2274 C CA . GLN A 1 291 ? -10.377 21.408 -8.528 1.00 49.31 291 GLN A CA 1
ATOM 2275 C C . GLN A 1 291 ? -11.262 22.483 -9.184 1.00 49.31 291 GLN A C 1
ATOM 2277 O O . GLN A 1 291 ? -12.094 22.153 -10.023 1.00 49.31 291 GLN A O 1
ATOM 2282 N N . GLU A 1 292 ? -11.017 23.765 -8.893 1.00 47.78 292 GLU A N 1
ATOM 2283 C CA . GLU A 1 292 ? -11.670 24.914 -9.548 1.00 47.78 292 GLU A CA 1
ATOM 2284 C C . GLU A 1 292 ? -11.159 25.183 -10.978 1.00 47.78 292 GLU A C 1
ATOM 2286 O O . GLU A 1 292 ? -11.864 25.783 -11.783 1.00 47.78 292 GLU A O 1
ATOM 2291 N N . LEU A 1 293 ? -9.975 24.677 -11.339 1.00 44.25 293 LEU A N 1
ATOM 2292 C CA . LEU A 1 293 ? -9.418 24.740 -12.701 1.00 44.25 293 LEU A CA 1
ATOM 2293 C C . LEU A 1 293 ? -9.883 23.586 -13.616 1.00 44.25 293 LEU A C 1
ATOM 2295 O O . LEU A 1 293 ? -9.367 23.435 -14.722 1.00 44.25 293 LEU A O 1
ATOM 2299 N N . MET A 1 294 ? -10.826 22.743 -13.174 1.00 41.31 294 MET A N 1
ATOM 2300 C CA . MET A 1 294 ? -11.264 21.562 -13.938 1.00 41.31 294 MET A CA 1
ATOM 2301 C C . MET A 1 294 ? -12.214 21.861 -15.104 1.00 41.31 294 MET A C 1
ATOM 2303 O O . MET A 1 294 ? -12.414 20.979 -15.942 1.00 41.31 294 MET A O 1
ATOM 2307 N N . ASP A 1 295 ? -12.718 23.088 -15.228 1.00 43.50 295 ASP A N 1
ATOM 2308 C CA . ASP A 1 295 ? -13.365 23.538 -16.454 1.00 43.50 295 ASP A CA 1
ATOM 2309 C C . ASP A 1 295 ? -12.360 24.326 -17.298 1.00 43.50 295 ASP A C 1
ATOM 2311 O O . ASP A 1 295 ? -12.023 25.467 -16.998 1.00 43.50 295 ASP A O 1
ATOM 2315 N N . ILE A 1 296 ? -11.962 23.706 -18.411 1.00 39.41 296 ILE A N 1
ATOM 2316 C CA . ILE A 1 296 ? -11.126 24.217 -19.510 1.00 39.41 296 ILE A CA 1
ATOM 2317 C C . ILE A 1 296 ? -9.655 23.762 -19.453 1.00 39.41 296 ILE A C 1
ATOM 2319 O O . ILE A 1 296 ? -8.855 24.135 -18.606 1.00 39.41 296 ILE A O 1
ATOM 2323 N N . ASN A 1 297 ? -9.316 23.028 -20.517 1.00 35.22 297 ASN A N 1
ATOM 2324 C CA . ASN A 1 297 ? -8.003 22.621 -21.011 1.00 35.22 297 ASN A CA 1
ATOM 2325 C C . ASN A 1 297 ? -7.380 21.331 -20.461 1.00 35.22 297 ASN A C 1
ATOM 2327 O O . ASN A 1 297 ? -6.607 21.293 -19.508 1.00 35.22 297 ASN A O 1
ATOM 2331 N N . GLY A 1 298 ? -7.523 20.290 -21.291 1.00 48.56 298 GLY A N 1
ATOM 2332 C CA . GLY A 1 298 ? -6.350 19.517 -21.683 1.00 48.56 298 GLY A CA 1
ATOM 2333 C C . GLY A 1 298 ? -5.322 20.464 -22.305 1.00 48.56 298 GLY A C 1
ATOM 2334 O O . GLY A 1 298 ? -5.402 20.773 -23.489 1.00 48.56 298 GLY A O 1
ATOM 2335 N N . GLY A 1 299 ? -4.415 20.964 -21.472 1.00 30.58 299 GLY A N 1
ATOM 2336 C CA . GLY A 1 299 ? -3.325 21.852 -21.847 1.00 30.58 299 GLY A CA 1
ATOM 2337 C C . GLY A 1 299 ? -1.994 21.121 -21.779 1.00 30.58 299 GLY A C 1
ATOM 2338 O O . GLY A 1 299 ? -1.690 20.435 -20.805 1.00 30.58 299 GLY A O 1
ATOM 2339 N N . ASP A 1 300 ? -1.245 21.243 -22.863 1.00 39.25 300 ASP A N 1
ATOM 2340 C CA . ASP A 1 300 ? 0.155 20.882 -22.989 1.00 39.25 300 ASP A CA 1
ATOM 2341 C C . ASP A 1 300 ? 1.020 21.595 -21.934 1.00 39.25 300 ASP A C 1
ATOM 2343 O O . ASP A 1 300 ? 0.779 22.755 -21.618 1.00 39.25 300 ASP A O 1
ATOM 2347 N N . ASN A 1 301 ? 2.061 20.918 -21.446 1.00 39.16 301 ASN A N 1
ATOM 2348 C CA . ASN A 1 301 ? 3.186 21.589 -20.795 1.00 39.16 301 ASN A CA 1
ATOM 2349 C C . ASN A 1 301 ? 4.355 21.608 -21.781 1.00 39.16 301 ASN A C 1
ATOM 2351 O O . ASN A 1 301 ? 5.394 20.984 -21.560 1.00 39.16 301 ASN A O 1
ATOM 2355 N N . THR A 1 302 ? 4.166 22.364 -22.858 1.00 46.41 302 THR A N 1
ATOM 2356 C CA . THR A 1 302 ? 5.187 23.292 -23.322 1.00 46.41 302 THR A CA 1
ATOM 2357 C C . THR A 1 302 ? 4.580 24.693 -23.367 1.00 46.41 302 THR A C 1
ATOM 2359 O O . THR A 1 302 ? 3.955 25.074 -24.345 1.00 46.41 302 THR A O 1
ATOM 2362 N N . ASP A 1 303 ? 4.767 25.474 -22.299 1.00 37.91 303 ASP A N 1
ATOM 2363 C CA . ASP A 1 303 ? 5.047 26.896 -22.478 1.00 37.91 303 ASP A CA 1
ATOM 2364 C C . ASP A 1 303 ? 5.971 27.432 -21.379 1.00 37.91 303 ASP A C 1
ATOM 2366 O O . ASP A 1 303 ? 6.011 26.967 -20.239 1.00 37.91 303 ASP A O 1
ATOM 2370 N N . ASN A 1 304 ? 6.780 28.377 -21.821 1.00 44.34 304 ASN A N 1
ATOM 2371 C CA . ASN A 1 304 ? 7.953 28.942 -21.210 1.00 44.34 304 ASN A CA 1
ATOM 2372 C C . ASN A 1 304 ? 7.575 30.045 -20.219 1.00 44.34 304 ASN A C 1
ATOM 2374 O O . ASN A 1 304 ? 7.319 31.178 -20.612 1.00 44.34 304 ASN A O 1
ATOM 2378 N N . THR A 1 305 ? 7.698 29.763 -18.929 1.00 41.50 305 THR A N 1
ATOM 2379 C CA . THR A 1 305 ? 8.132 30.761 -17.943 1.00 41.50 305 THR A CA 1
ATOM 2380 C C . THR A 1 305 ? 9.108 30.060 -17.001 1.00 41.50 305 THR A C 1
ATOM 2382 O O . THR A 1 305 ? 8.714 29.063 -16.394 1.00 41.50 305 THR A O 1
ATOM 2385 N N . PRO A 1 306 ? 10.380 30.489 -16.908 1.00 40.38 306 PRO A N 1
ATOM 2386 C CA . PRO A 1 306 ? 11.353 29.800 -16.077 1.00 40.38 306 PRO A CA 1
ATOM 2387 C C . PRO A 1 306 ? 10.982 29.973 -14.603 1.00 40.38 306 PRO A C 1
ATOM 2389 O O . PRO A 1 306 ? 10.929 31.096 -14.102 1.00 40.38 306 PRO A O 1
ATOM 2392 N N . ASP A 1 307 ? 10.744 28.853 -13.921 1.00 43.50 307 ASP A N 1
ATOM 2393 C CA . ASP A 1 307 ? 10.747 28.785 -12.458 1.00 43.50 307 ASP A CA 1
ATOM 2394 C C . ASP A 1 307 ? 12.118 29.272 -11.947 1.00 43.50 307 ASP A C 1
ATOM 2396 O O . ASP A 1 307 ? 13.142 28.947 -12.564 1.00 43.50 307 ASP A O 1
ATOM 2400 N N . PRO A 1 308 ? 12.188 30.051 -10.850 1.00 43.81 308 PRO A N 1
ATOM 2401 C CA . PRO A 1 308 ? 13.457 30.558 -10.352 1.00 43.81 308 PRO A CA 1
ATOM 2402 C C . PRO A 1 308 ? 14.333 29.376 -9.929 1.00 43.81 308 PRO A C 1
ATOM 2404 O O . PRO A 1 308 ? 13.968 28.606 -9.038 1.00 43.81 308 PRO A O 1
ATOM 2407 N N . GLU A 1 309 ? 15.485 29.219 -10.588 1.00 54.16 309 GLU A N 1
ATOM 2408 C CA . GLU A 1 309 ? 16.443 28.165 -10.262 1.00 54.16 309 GLU A CA 1
ATOM 2409 C C . GLU A 1 309 ? 16.752 28.177 -8.754 1.00 54.16 309 GLU A C 1
ATOM 2411 O O . GLU A 1 309 ? 16.964 29.251 -8.172 1.00 54.16 309 GLU A O 1
ATOM 2416 N N . PRO A 1 310 ? 16.783 27.005 -8.089 1.00 64.12 310 PRO A N 1
ATOM 2417 C CA . PRO A 1 310 ? 17.146 26.935 -6.684 1.00 64.12 310 PRO A CA 1
ATOM 2418 C C . PRO A 1 310 ? 18.528 27.563 -6.492 1.00 64.12 310 PRO A C 1
ATOM 2420 O O . PRO A 1 310 ? 19.474 27.240 -7.210 1.00 64.12 310 PRO A O 1
ATOM 2423 N N . CYS A 1 311 ? 18.629 28.476 -5.523 1.00 59.62 311 CYS A N 1
ATOM 2424 C CA . CYS A 1 311 ? 19.851 29.238 -5.295 1.00 59.62 311 CYS A CA 1
ATOM 2425 C C . CYS A 1 311 ? 21.033 28.271 -5.054 1.00 59.62 311 CYS A C 1
ATOM 2427 O O . CYS A 1 311 ? 20.919 27.404 -4.178 1.00 59.62 311 CYS A O 1
ATOM 2429 N N . PRO A 1 312 ? 22.144 28.379 -5.809 1.00 72.06 312 PRO A N 1
ATOM 2430 C CA . PRO A 1 312 ? 23.255 27.434 -5.726 1.00 72.06 312 PRO A CA 1
ATOM 2431 C C . PRO A 1 312 ? 23.816 27.326 -4.307 1.00 72.06 312 PRO A C 1
ATOM 2433 O O . PRO A 1 312 ? 24.054 28.336 -3.638 1.00 72.06 312 PRO A O 1
ATOM 2436 N N . THR A 1 313 ? 24.078 26.104 -3.841 1.00 81.19 313 THR A N 1
ATOM 2437 C CA . THR A 1 313 ? 24.687 25.897 -2.524 1.00 81.19 313 THR A CA 1
ATOM 2438 C C . THR A 1 313 ? 26.173 26.273 -2.540 1.00 81.19 313 THR A C 1
ATOM 2440 O O . THR A 1 313 ? 26.826 26.292 -3.585 1.00 81.19 313 THR A O 1
ATOM 2443 N N . ASN A 1 314 ? 26.769 26.521 -1.366 1.00 74.38 314 ASN A N 1
ATOM 2444 C CA . ASN A 1 314 ? 28.214 26.777 -1.266 1.00 74.38 314 ASN A CA 1
ATOM 2445 C C . ASN A 1 314 ? 29.053 25.638 -1.876 1.00 74.38 314 ASN A C 1
ATOM 2447 O O . ASN A 1 314 ? 30.143 25.892 -2.383 1.00 74.38 314 ASN A O 1
ATOM 2451 N N . LEU A 1 315 ? 28.557 24.395 -1.836 1.00 76.12 315 LEU A N 1
ATOM 2452 C CA . LEU A 1 315 ? 29.221 23.247 -2.451 1.00 76.12 315 LEU A CA 1
ATOM 2453 C C . LEU A 1 315 ? 29.173 23.330 -3.983 1.00 76.12 315 LEU A C 1
ATOM 2455 O O . LEU A 1 315 ? 30.203 23.119 -4.625 1.00 76.12 315 LEU A O 1
ATOM 2459 N N . ASP A 1 316 ? 28.028 23.720 -4.543 1.00 82.44 316 ASP A N 1
ATOM 2460 C CA . ASP A 1 316 ? 27.847 23.899 -5.987 1.00 82.44 316 ASP A CA 1
ATOM 2461 C C . ASP A 1 316 ? 28.764 25.010 -6.518 1.00 82.44 316 ASP A C 1
ATOM 2463 O O . ASP A 1 316 ? 29.444 24.839 -7.530 1.00 82.44 316 ASP A O 1
ATOM 2467 N N . ILE A 1 317 ? 28.891 26.120 -5.779 1.00 82.81 317 ILE A N 1
ATOM 2468 C CA . ILE A 1 317 ? 29.788 27.230 -6.143 1.00 82.81 317 ILE A CA 1
ATOM 2469 C C . ILE A 1 317 ? 31.264 26.800 -6.077 1.00 82.81 317 ILE A C 1
ATOM 2471 O O . ILE A 1 317 ? 32.071 27.195 -6.923 1.00 82.81 317 ILE A O 1
ATOM 2475 N N . LEU A 1 318 ? 31.644 25.965 -5.102 1.00 79.25 318 LEU A N 1
ATOM 2476 C CA . LEU A 1 318 ? 33.007 25.431 -5.002 1.00 79.25 318 LEU A CA 1
ATOM 2477 C C . LEU A 1 318 ? 33.331 24.463 -6.151 1.00 79.25 318 LEU A C 1
ATOM 2479 O O . LEU A 1 318 ? 34.443 24.512 -6.683 1.00 79.25 318 LEU A O 1
ATOM 2483 N N . GLN A 1 319 ? 32.375 23.624 -6.559 1.00 83.00 319 GLN A N 1
ATOM 2484 C CA . GLN A 1 319 ? 32.521 22.722 -7.706 1.00 83.00 319 GLN A CA 1
ATOM 2485 C C . GLN A 1 319 ? 32.584 23.491 -9.034 1.00 83.00 319 GLN A C 1
ATOM 2487 O O . GLN A 1 319 ? 33.450 23.208 -9.869 1.00 83.00 319 GLN A O 1
ATOM 2492 N N . ALA A 1 320 ? 31.744 24.515 -9.207 1.00 86.00 320 ALA A N 1
ATOM 2493 C CA . ALA A 1 320 ? 31.785 25.399 -10.368 1.00 86.00 320 ALA A CA 1
ATOM 2494 C C . ALA A 1 320 ? 33.127 26.146 -10.456 1.00 86.00 320 ALA A C 1
ATOM 2496 O O . ALA A 1 320 ? 33.788 26.111 -11.492 1.00 86.00 320 ALA A O 1
ATOM 2497 N N . SER A 1 321 ? 33.597 26.729 -9.347 1.00 87.06 321 SER A N 1
ATOM 2498 C CA . SER A 1 321 ? 34.909 27.390 -9.264 1.00 87.06 321 SER A CA 1
ATOM 2499 C C . SER A 1 321 ? 36.057 26.442 -9.632 1.00 87.06 321 SER A C 1
ATOM 2501 O O . SER A 1 321 ? 36.937 26.815 -10.406 1.00 87.06 321 SER A O 1
ATOM 2503 N N . ALA A 1 322 ? 36.041 25.194 -9.146 1.00 83.31 322 ALA A N 1
ATOM 2504 C CA . ALA A 1 322 ? 37.056 24.195 -9.491 1.00 83.31 322 ALA A CA 1
ATOM 2505 C C . ALA A 1 322 ? 37.047 23.842 -10.988 1.00 83.31 322 ALA A C 1
ATOM 2507 O O . ALA A 1 322 ? 38.107 23.697 -11.600 1.00 83.31 322 ALA A O 1
ATOM 2508 N N . THR A 1 323 ? 35.858 23.751 -11.580 1.00 87.94 323 THR A N 1
ATOM 2509 C CA . THR A 1 323 ? 35.682 23.464 -13.008 1.00 87.94 323 THR A CA 1
ATOM 2510 C C . THR A 1 323 ? 36.204 24.613 -13.869 1.00 87.94 323 THR A C 1
ATOM 2512 O O . THR A 1 323 ? 36.985 24.380 -14.791 1.00 87.94 323 THR A O 1
ATOM 2515 N N . ILE A 1 324 ? 35.866 25.860 -13.521 1.00 87.06 324 ILE A N 1
ATOM 2516 C CA . ILE A 1 324 ? 36.343 27.051 -14.240 1.00 87.06 324 ILE A CA 1
ATOM 2517 C C . ILE A 1 324 ? 37.863 27.186 -14.105 1.00 87.06 324 ILE A C 1
ATOM 2519 O O . ILE A 1 324 ? 38.540 27.420 -15.101 1.00 87.06 324 ILE A O 1
ATOM 2523 N N . LYS A 1 325 ? 38.426 26.956 -12.910 1.00 84.19 325 LYS A N 1
ATOM 2524 C CA . LYS A 1 325 ? 39.884 26.953 -12.705 1.00 84.19 325 LYS A CA 1
ATOM 2525 C C . LYS A 1 325 ? 40.598 25.923 -13.576 1.00 84.19 325 LYS A C 1
ATOM 2527 O O . LYS A 1 325 ? 41.649 26.219 -14.131 1.00 84.19 325 LYS A O 1
ATOM 2532 N N . LYS A 1 326 ? 40.027 24.724 -13.723 1.00 86.38 326 LYS A N 1
ATOM 2533 C CA . LYS A 1 326 ? 40.590 23.677 -14.586 1.00 86.38 326 LYS A CA 1
ATOM 2534 C C . LYS A 1 326 ? 40.587 24.090 -16.059 1.00 86.38 326 LYS A C 1
ATOM 2536 O O . LYS A 1 326 ? 41.528 23.761 -16.767 1.00 86.38 326 LYS A O 1
ATOM 2541 N N . PHE A 1 327 ? 39.558 24.811 -16.497 1.00 85.81 327 PHE A N 1
ATOM 2542 C CA . PHE A 1 327 ? 39.453 25.315 -17.864 1.00 85.81 327 PHE A CA 1
ATOM 2543 C C . PHE A 1 327 ? 40.451 26.446 -18.154 1.00 85.81 327 PHE A C 1
ATOM 2545 O O . PHE A 1 327 ? 41.143 26.407 -19.165 1.00 85.81 327 PHE A O 1
ATOM 2552 N N . ILE A 1 328 ? 40.576 27.426 -17.253 1.00 87.56 328 ILE A N 1
ATOM 2553 C CA . ILE A 1 328 ? 41.457 28.589 -17.470 1.00 87.56 328 ILE A CA 1
ATOM 2554 C C . ILE A 1 328 ? 42.944 28.277 -17.282 1.00 87.56 328 ILE A C 1
ATOM 2556 O O . ILE A 1 328 ? 43.774 29.032 -17.771 1.00 87.56 328 ILE A O 1
ATOM 2560 N N . LYS A 1 329 ? 43.290 27.163 -16.622 1.00 81.50 329 LYS A N 1
ATOM 2561 C CA . LYS A 1 329 ? 44.681 26.724 -16.424 1.00 81.50 329 LYS A CA 1
ATOM 2562 C C . LYS A 1 329 ? 45.442 26.525 -17.743 1.00 81.50 329 LYS A C 1
ATOM 2564 O O . LYS A 1 329 ? 46.656 26.686 -17.775 1.00 81.50 329 LYS A O 1
ATOM 2569 N N . GLU A 1 330 ? 44.725 26.196 -18.815 1.00 80.06 330 GLU A N 1
ATOM 2570 C CA . GLU A 1 330 ? 45.287 25.984 -20.154 1.00 80.06 330 GLU A CA 1
ATOM 2571 C C . GLU A 1 330 ? 45.328 27.279 -20.997 1.00 80.06 330 GLU A C 1
ATOM 2573 O O . GLU A 1 330 ? 45.821 27.272 -22.123 1.00 80.06 330 GLU A O 1
ATOM 2578 N N . ILE A 1 331 ? 44.818 28.405 -20.475 1.00 86.38 331 ILE A N 1
ATOM 2579 C CA . ILE A 1 331 ? 44.707 29.683 -21.192 1.00 86.38 331 ILE A CA 1
ATOM 2580 C C . ILE A 1 331 ? 45.734 30.675 -20.637 1.00 86.38 331 ILE A C 1
ATOM 2582 O O . ILE A 1 331 ? 45.580 31.201 -19.536 1.00 86.38 331 ILE A O 1
ATOM 2586 N N . ASN A 1 332 ? 46.764 30.993 -21.425 1.00 78.75 332 ASN A N 1
ATOM 2587 C CA . ASN A 1 332 ? 47.814 31.932 -21.022 1.00 78.75 332 ASN A CA 1
ATOM 2588 C C . ASN A 1 332 ? 47.519 33.375 -21.465 1.00 78.75 332 ASN A C 1
ATOM 2590 O O . ASN A 1 332 ? 48.281 33.979 -22.216 1.00 78.75 332 ASN A O 1
ATOM 2594 N N . GLU A 1 333 ? 46.393 33.915 -21.003 1.00 87.75 333 GLU A N 1
ATOM 2595 C CA . GLU A 1 333 ? 45.939 35.274 -21.316 1.00 87.75 333 GLU A CA 1
ATOM 2596 C C . GLU A 1 333 ? 45.825 36.126 -20.037 1.00 87.75 333 GLU A C 1
ATOM 2598 O O . GLU A 1 333 ? 45.443 35.609 -18.981 1.00 87.75 333 GLU A O 1
ATOM 2603 N N . PRO A 1 334 ? 46.077 37.450 -20.082 1.00 78.69 334 PRO A N 1
ATOM 2604 C CA . PRO A 1 334 ? 46.068 38.307 -18.889 1.00 78.69 334 PRO A CA 1
ATOM 2605 C C . PRO A 1 334 ? 44.734 38.299 -18.126 1.00 78.69 334 PRO A C 1
ATOM 2607 O O . PRO A 1 334 ? 44.699 38.441 -16.901 1.00 78.69 334 PRO A O 1
ATOM 2610 N N . TYR A 1 335 ? 43.617 38.120 -18.838 1.00 82.12 335 TYR A N 1
ATOM 2611 C CA . TYR A 1 335 ? 42.292 38.044 -18.223 1.00 82.12 335 TYR A CA 1
ATOM 2612 C C . TYR A 1 335 ? 42.069 36.721 -17.471 1.00 82.12 335 TYR A C 1
ATOM 2614 O O . TYR A 1 335 ? 41.374 36.722 -16.454 1.00 82.12 335 TYR A O 1
ATOM 2622 N N . ALA A 1 336 ? 42.673 35.618 -17.928 1.00 77.81 336 ALA A N 1
ATOM 2623 C CA . ALA A 1 336 ? 42.559 34.302 -17.303 1.00 77.81 336 ALA A CA 1
ATOM 2624 C C . ALA A 1 336 ? 43.238 34.301 -15.927 1.00 77.81 336 ALA A C 1
ATOM 2626 O O . ALA A 1 336 ? 42.622 33.903 -14.939 1.00 77.81 336 ALA A O 1
ATOM 2627 N N . HIS A 1 337 ? 44.432 34.896 -15.832 1.00 76.50 337 HIS A N 1
ATOM 2628 C CA . HIS A 1 337 ? 45.141 35.109 -14.563 1.00 76.50 337 HIS A CA 1
ATOM 2629 C C . HIS A 1 337 ? 44.333 35.971 -13.584 1.00 76.50 337 HIS A C 1
ATOM 2631 O O . HIS A 1 337 ? 44.217 35.658 -12.398 1.00 76.50 337 HIS A O 1
ATOM 2637 N N . LYS A 1 338 ? 43.700 37.045 -14.074 1.00 83.62 338 LYS A N 1
ATOM 2638 C CA . LYS A 1 338 ? 42.851 37.913 -13.241 1.00 83.62 338 LYS A CA 1
ATOM 2639 C C . LYS A 1 338 ? 41.612 37.174 -12.722 1.00 83.62 338 LYS A C 1
ATOM 2641 O O . LYS A 1 338 ? 41.236 37.341 -11.560 1.00 83.62 338 LYS A O 1
ATOM 2646 N N . LEU A 1 339 ? 40.994 36.342 -13.559 1.00 82.88 339 LEU A N 1
ATOM 2647 C CA . LEU A 1 339 ? 39.851 35.515 -13.181 1.00 82.88 339 LEU A CA 1
ATOM 2648 C C . LEU A 1 339 ? 40.244 34.428 -12.169 1.00 82.88 339 LEU A C 1
ATOM 2650 O O . LEU A 1 339 ? 39.509 34.187 -11.211 1.00 82.88 339 LEU A O 1
ATOM 2654 N N . GLU A 1 340 ? 41.425 33.828 -12.312 1.00 85.38 340 GLU A N 1
ATOM 2655 C CA . GLU A 1 340 ? 41.948 32.832 -11.374 1.00 85.38 340 GLU A CA 1
ATOM 2656 C C . GLU A 1 340 ? 42.156 33.405 -9.963 1.00 85.38 340 GLU A C 1
ATOM 2658 O O . GLU A 1 340 ? 41.774 32.774 -8.966 1.00 85.38 340 GLU A O 1
ATOM 2663 N N . VAL A 1 341 ? 42.691 34.627 -9.864 1.00 84.62 341 VAL A N 1
ATOM 2664 C CA . VAL A 1 341 ? 42.861 35.345 -8.589 1.00 84.62 341 VAL A CA 1
ATOM 2665 C C . VAL A 1 341 ? 41.506 35.612 -7.925 1.00 84.62 341 VAL A C 1
ATOM 2667 O O . VAL A 1 341 ? 41.331 35.337 -6.733 1.00 84.62 341 VAL A O 1
ATOM 2670 N N . LEU A 1 342 ? 40.515 36.075 -8.693 1.00 86.06 342 LEU A N 1
ATOM 2671 C CA . LEU A 1 342 ? 39.165 36.344 -8.186 1.00 86.06 342 LEU A CA 1
ATOM 2672 C C . LEU A 1 342 ? 38.463 35.065 -7.704 1.00 86.06 342 LEU A C 1
ATOM 2674 O O . LEU A 1 342 ? 37.923 35.037 -6.596 1.00 86.06 342 LEU A O 1
ATOM 2678 N N . LEU A 1 343 ? 38.533 33.978 -8.478 1.00 86.56 343 LEU A N 1
ATOM 2679 C CA . LEU A 1 343 ? 37.966 32.680 -8.097 1.00 86.56 343 LEU A CA 1
ATOM 2680 C C . LEU A 1 343 ? 38.659 32.092 -6.863 1.00 86.56 343 LEU A C 1
ATOM 2682 O O . LEU A 1 343 ? 38.024 31.429 -6.039 1.00 86.56 343 LEU A O 1
ATOM 2686 N N . SER A 1 344 ? 39.960 32.328 -6.697 1.00 81.56 344 SER A N 1
ATOM 2687 C CA . SER A 1 344 ? 40.713 31.911 -5.509 1.00 81.56 344 SER A CA 1
ATOM 2688 C C . SER A 1 344 ? 40.294 32.672 -4.256 1.00 81.56 344 SER A C 1
ATOM 2690 O O . SER A 1 344 ? 40.034 32.032 -3.235 1.00 81.56 344 SER A O 1
ATOM 2692 N N . SER A 1 345 ? 40.101 33.989 -4.352 1.00 83.31 345 SER A N 1
ATOM 2693 C CA . SER A 1 345 ? 39.559 34.806 -3.259 1.00 83.31 345 SER A CA 1
ATOM 2694 C C . SER A 1 345 ? 38.128 34.395 -2.877 1.00 83.31 345 SER A C 1
ATOM 2696 O O . SER A 1 345 ? 37.814 34.237 -1.694 1.00 83.31 345 SER A O 1
ATOM 2698 N N . LEU A 1 346 ? 37.267 34.122 -3.864 1.00 82.62 346 LEU A N 1
ATOM 2699 C CA . LEU A 1 346 ? 35.902 33.636 -3.636 1.00 82.62 346 LEU A CA 1
ATOM 2700 C C . LEU A 1 346 ? 35.891 32.271 -2.926 1.00 82.62 346 LEU A C 1
ATOM 2702 O O . LEU A 1 346 ? 35.220 32.099 -1.910 1.00 82.62 346 LEU A O 1
ATOM 2706 N N . THR A 1 347 ? 36.690 31.319 -3.419 1.00 82.69 347 THR A N 1
ATOM 2707 C CA . THR A 1 347 ? 36.823 29.969 -2.836 1.00 82.69 347 THR A CA 1
ATOM 2708 C C . THR A 1 347 ? 37.315 30.039 -1.387 1.00 82.69 347 THR A C 1
ATOM 2710 O O . THR A 1 347 ? 36.808 29.321 -0.524 1.00 82.69 347 THR A O 1
ATOM 2713 N N . HIS A 1 348 ? 38.284 30.915 -1.105 1.00 78.81 348 HIS A N 1
ATOM 2714 C CA . HIS A 1 348 ? 38.818 31.122 0.239 1.00 78.81 348 HIS A CA 1
ATOM 2715 C C . HIS A 1 348 ? 37.754 31.687 1.189 1.00 78.81 348 HIS A C 1
ATOM 2717 O O . HIS A 1 348 ? 37.524 31.109 2.248 1.00 78.81 348 HIS A O 1
ATOM 2723 N N . ASN A 1 349 ? 37.037 32.740 0.785 1.00 76.94 349 ASN A N 1
ATOM 2724 C CA . ASN A 1 349 ? 35.970 33.343 1.589 1.00 76.94 349 ASN A CA 1
ATOM 2725 C C . ASN A 1 349 ? 34.817 32.370 1.886 1.00 76.94 349 ASN A C 1
ATOM 2727 O O . ASN A 1 349 ? 34.311 32.343 3.009 1.00 76.94 349 ASN A O 1
ATOM 2731 N N . LEU A 1 350 ? 34.420 31.548 0.910 1.00 78.19 350 LEU A N 1
ATOM 2732 C CA . LEU A 1 350 ? 33.376 30.534 1.092 1.00 78.19 350 LEU A CA 1
ATOM 2733 C C . LEU A 1 350 ? 33.802 29.445 2.081 1.00 78.19 350 LEU A C 1
ATOM 2735 O O . LEU A 1 350 ? 33.023 29.078 2.959 1.00 78.19 350 LEU A O 1
ATOM 2739 N N . ARG A 1 351 ? 35.056 28.979 2.003 1.00 75.56 351 ARG A N 1
ATOM 2740 C CA . ARG A 1 351 ? 35.609 28.030 2.980 1.00 75.56 351 ARG A CA 1
ATOM 2741 C C . ARG A 1 351 ? 35.677 28.642 4.375 1.00 75.56 351 ARG A C 1
ATOM 2743 O O . ARG A 1 351 ? 35.248 27.997 5.318 1.00 75.56 351 ARG A O 1
ATOM 2750 N N . LEU A 1 352 ? 36.109 29.897 4.499 1.00 73.19 352 LEU A N 1
ATOM 2751 C CA . LEU A 1 352 ? 36.225 30.600 5.780 1.00 73.19 352 LEU A CA 1
ATOM 2752 C C . LEU A 1 352 ? 34.862 30.834 6.451 1.00 73.19 352 LEU A C 1
ATOM 2754 O O . LEU A 1 352 ? 34.743 30.688 7.667 1.00 73.19 352 LEU A O 1
ATOM 2758 N N . LYS A 1 353 ? 33.820 31.147 5.667 1.00 72.00 353 LYS A N 1
ATOM 2759 C CA . LYS A 1 353 ? 32.429 31.203 6.149 1.00 72.00 353 LYS A CA 1
ATOM 2760 C C . LYS A 1 353 ? 31.943 29.839 6.638 1.00 72.00 353 LYS A C 1
ATOM 2762 O O . LYS A 1 353 ? 31.291 29.779 7.673 1.00 72.00 353 LYS A O 1
ATOM 2767 N N . ASN A 1 354 ? 32.297 28.764 5.933 1.00 68.19 354 ASN A N 1
ATOM 2768 C CA . ASN A 1 354 ? 31.926 27.408 6.329 1.00 68.19 354 ASN A CA 1
ATOM 2769 C C . ASN A 1 354 ? 32.656 26.977 7.612 1.00 68.19 354 ASN A C 1
ATOM 2771 O O . ASN A 1 354 ? 32.027 26.450 8.518 1.00 68.19 354 ASN A O 1
ATOM 2775 N N . THR A 1 355 ? 33.951 27.284 7.745 1.00 64.38 355 THR A N 1
ATOM 2776 C CA . THR A 1 355 ? 34.734 26.988 8.955 1.00 64.38 355 THR A CA 1
ATOM 2777 C C . THR A 1 355 ? 34.236 27.770 10.171 1.00 64.38 355 THR A C 1
ATOM 2779 O O . THR A 1 355 ? 34.163 27.214 11.258 1.00 64.38 355 THR A O 1
ATOM 2782 N N . LYS A 1 356 ? 33.828 29.036 10.000 1.00 64.69 356 LYS A N 1
ATOM 2783 C CA . LYS A 1 356 ? 33.218 29.846 11.073 1.00 64.69 356 LYS A CA 1
ATOM 2784 C C . LYS A 1 356 ? 31.826 29.358 11.500 1.00 64.69 356 LYS A C 1
ATOM 2786 O O . LYS A 1 356 ? 31.375 29.723 12.580 1.00 64.69 356 LYS A O 1
ATOM 2791 N N . ALA A 1 357 ? 31.148 28.571 10.662 1.00 61.00 357 ALA A N 1
ATOM 2792 C CA . ALA A 1 357 ? 29.848 27.970 10.959 1.00 61.00 357 ALA A CA 1
ATOM 2793 C C . ALA A 1 357 ? 29.959 26.588 11.637 1.00 61.00 357 ALA A C 1
ATOM 2795 O O . ALA A 1 357 ? 28.945 26.038 12.069 1.00 61.00 357 ALA A O 1
ATOM 2796 N N . LEU A 1 358 ? 31.170 26.030 11.754 1.00 49.78 358 LEU A N 1
ATOM 2797 C CA . LEU A 1 358 ? 31.417 24.795 12.497 1.00 49.78 358 LEU A CA 1
ATOM 2798 C C . LEU A 1 358 ? 31.430 25.097 14.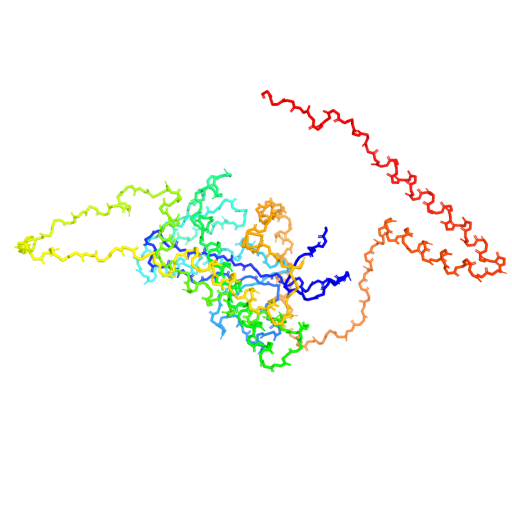003 1.00 49.78 358 LEU A C 1
ATOM 2800 O O . LEU A 1 358 ? 32.118 26.007 14.457 1.00 49.78 358 LEU A O 1
ATOM 2804 N N . LYS A 1 359 ? 30.664 24.329 14.785 1.00 53.03 359 LYS A N 1
ATOM 2805 C CA . LYS A 1 359 ? 30.752 24.325 16.253 1.00 53.03 359 LYS A CA 1
ATOM 2806 C C . LYS A 1 359 ? 31.719 23.227 16.688 1.00 53.03 359 LYS A C 1
ATOM 2808 O O . LYS A 1 359 ? 31.573 22.092 16.239 1.00 53.03 359 LYS A O 1
ATOM 2813 N N . ASP A 1 360 ? 32.644 23.544 17.592 1.00 46.34 360 ASP A N 1
ATOM 2814 C CA . ASP A 1 360 ? 33.579 22.561 18.141 1.00 46.34 360 ASP A CA 1
ATOM 2815 C C . ASP A 1 360 ? 32.835 21.449 18.892 1.00 46.34 360 ASP A C 1
ATOM 2817 O O . ASP A 1 360 ? 32.104 21.676 19.863 1.00 46.34 360 ASP A O 1
ATOM 2821 N N . THR A 1 361 ? 33.046 20.212 18.453 1.00 50.62 361 THR A N 1
ATOM 2822 C CA . THR A 1 361 ? 32.617 19.013 19.172 1.00 50.62 361 THR A CA 1
ATOM 2823 C C . THR A 1 361 ? 33.829 18.366 19.822 1.00 50.62 361 THR A C 1
ATOM 2825 O O . THR A 1 361 ? 34.694 17.823 19.140 1.00 50.62 361 THR A O 1
ATOM 2828 N N . LEU A 1 362 ? 33.886 18.413 21.155 1.00 44.66 362 LEU A N 1
ATOM 2829 C CA . LEU A 1 362 ? 34.868 17.663 21.935 1.00 44.66 362 LEU A CA 1
ATOM 2830 C C . LEU A 1 362 ? 34.575 16.162 21.825 1.00 44.66 362 LEU A C 1
ATOM 2832 O O . LEU A 1 362 ? 33.434 15.731 22.001 1.00 44.66 362 LEU A O 1
ATOM 2836 N N . ILE A 1 363 ? 35.625 15.376 21.572 1.00 43.03 363 ILE A N 1
ATOM 2837 C CA . ILE A 1 363 ? 35.579 13.916 21.366 1.00 43.03 363 ILE A CA 1
ATOM 2838 C C . ILE A 1 363 ? 34.942 13.156 22.547 1.00 43.03 363 ILE A C 1
ATOM 2840 O O . ILE A 1 363 ? 34.458 12.039 22.397 1.00 43.03 363 ILE A O 1
ATOM 2844 N N . THR A 1 364 ? 34.876 13.790 23.720 1.00 49.66 364 THR A N 1
ATOM 2845 C CA . THR A 1 364 ? 34.257 13.267 24.943 1.00 49.66 364 THR A CA 1
ATOM 2846 C C . THR A 1 364 ? 32.730 13.195 24.883 1.00 49.66 364 THR A C 1
ATOM 2848 O O . THR A 1 364 ? 32.132 12.504 25.700 1.00 49.66 364 THR A O 1
ATOM 2851 N N . LYS A 1 365 ? 32.075 13.840 23.905 1.00 46.22 365 LYS A N 1
ATOM 2852 C CA . LYS A 1 365 ? 30.613 13.754 23.727 1.00 46.22 365 LYS A CA 1
ATOM 2853 C C . LYS A 1 365 ? 30.124 12.423 23.140 1.00 46.22 365 LYS A C 1
ATOM 2855 O O . LYS A 1 365 ? 28.923 12.185 23.151 1.00 46.22 365 LYS A O 1
ATOM 2860 N N . PHE A 1 366 ? 31.022 11.565 22.649 1.00 46.97 366 PHE A N 1
ATOM 2861 C CA . PHE A 1 366 ? 30.670 10.260 22.068 1.00 46.97 366 PHE A CA 1
ATOM 2862 C C . PHE A 1 366 ? 30.728 9.091 23.059 1.00 46.97 366 PHE A C 1
ATOM 2864 O O . PHE A 1 366 ? 30.251 8.004 22.746 1.00 46.97 366 PHE A O 1
ATOM 2871 N N . PHE A 1 367 ? 31.268 9.310 24.260 1.00 41.62 367 PHE A N 1
ATOM 2872 C CA . PHE A 1 367 ? 31.368 8.288 25.297 1.00 41.62 367 PHE A CA 1
ATOM 2873 C C . PHE A 1 367 ? 30.841 8.839 26.619 1.00 41.62 367 PHE A C 1
ATOM 2875 O O . PHE A 1 367 ? 31.608 9.172 27.519 1.00 41.62 367 PHE A O 1
ATOM 2882 N N . THR A 1 368 ? 29.522 8.946 26.750 1.00 42.59 368 THR A N 1
ATOM 2883 C CA . THR A 1 368 ? 28.904 9.005 28.076 1.00 42.59 368 THR A CA 1
ATOM 2884 C C . THR A 1 368 ? 28.639 7.572 28.544 1.00 42.59 368 THR A C 1
ATOM 2886 O O . THR A 1 368 ? 27.910 6.835 27.874 1.00 42.59 368 THR A O 1
ATOM 2889 N N . PRO A 1 369 ? 29.227 7.122 29.669 1.00 42.88 369 PRO A N 1
ATOM 2890 C CA . PRO A 1 369 ? 28.801 5.883 30.302 1.00 42.88 369 PRO A CA 1
ATOM 2891 C C . PRO A 1 369 ? 27.334 6.034 30.704 1.00 42.88 369 PRO A C 1
ATOM 2893 O O . PRO A 1 369 ? 26.960 7.051 31.289 1.00 42.88 369 PRO A O 1
ATOM 2896 N N . LYS A 1 370 ? 26.508 5.038 30.372 1.00 42.81 370 LYS A N 1
ATOM 2897 C CA . LYS A 1 370 ? 25.129 4.963 30.864 1.00 42.81 370 LYS A CA 1
ATOM 2898 C C . LYS A 1 370 ? 25.156 4.985 32.397 1.00 42.81 370 LYS A C 1
ATOM 2900 O O . LYS A 1 370 ? 25.744 4.083 32.994 1.00 42.81 370 LYS A O 1
ATOM 2905 N N . ALA A 1 371 ? 24.532 6.000 32.984 1.00 41.28 371 ALA A N 1
ATOM 2906 C CA . ALA A 1 371 ? 24.051 5.988 34.360 1.00 41.28 371 ALA A CA 1
ATOM 2907 C C . ALA A 1 371 ? 22.529 5.867 34.318 1.00 41.28 371 ALA A C 1
ATOM 2909 O O . ALA A 1 371 ? 21.926 6.574 33.474 1.00 41.28 371 ALA A O 1
#

InterPro domains:
  IPR004875 DDE superfamily endonuclease domain [PF03184] (21-189)
  IPR050863 Centromere and Transposable Element-Derived Protein [PTHR19303] (11-239)

Secondary structure (DSSP, 8-state):
---S-SS-SS--TT--------EEE--B-TTSS-BPPPEEEES-SS-GGGTT--TGGGT-EEEE-TT----HHHHHHHHHHHHHHHHTTT--EEEEE---TT-PPPTT-SSEEEEEPPTTTHHHH-TIIIIIHHHHHHHHHHHHHHHHHHHHHTT--TTTTT---HHHHHHHHHHHHHHS-HHHHHHHHHHTT-S-HHHHSPPPP---S----GGG--------PPPTT-HHHHHHHHHHHHHHHHHTTSS-TTTPPPHHHHHS-TTTTTTTS---HHHHHHHHHHHHHHHHTTSS----S----PPPPPPPPHHHHHHHHHHHHHHHTT--SHHHHHHHHHHHHHHHHHHHHHHHTPPP--GGGG-PPP-

Organism: NCBI:txid2828524

Radius of gyration: 28.08 Å; chains: 1; bounding box: 74×83×59 Å

Foldseek 3Di:
DPQLFDLFLDRDDPPPPPPWDKDWAWDDDQLLPDTDAIQIETADQQPVVNVPDGCVSVVHNYYYFNVSDQALVSLAVVVVVVLVVCVVVVAADEAEEAPFPSNDYDPDRDRYDYDHDDPPCCCQQPLCNLCVLLQLLLQLLLLQLVQLLVCVVVVNDLVCSNDDDPSRSVVSSSVSNVLQHSVSSNVSNVSSVPDDPCSVDVDPDPPPDDDDDPVVPPDDDDPDDPPCRDSVNSLVSSVVSSVSCVVVSSGPPSNHDDSCCSSPNPPPVPPRPDDDVVNSVVRVVVVVVVVVPPPDDPDDPPDDDDDPPDDDDLVRLLVVLVVLLVVLVPPPDPVSVVVNVVSVVVNVVSVVVVVVVDDDDDPCVVDDDDD